Protein 2ZCA (pdb70)

Organism: Thermus thermophilus (strain ATCC 27634 / DSM 579 / HB8) (NCBI:txid300852)

Secondary structure (DSSP, 8-state):
-HHHHHHHHHHHHHTSTTHHHHHHHHHHGGGS-TT--TT---SHHHHTTS---HHHHHHHHHHHHHHHHTTT-B-TT--HHHHHHHHHTS-TTHHHHHHHHHT--TTTHHHHHHHHHHHS-S-B-HHHHHHHHHTTT-TT-HHHHHHHHHHHH-/-HHHHHHHHHHHHHTSTTHHHHHHHHHHHTTS-TT--TT---SHHHHTTS---HHHHHHHHHHHHHHHHTTT-B-TT--HHHHHHHHHTT-THHHHHHHHHHH--TTTHHHHHHHHHHH--S-B-HHHHHHHHHTTT-TT-HHHHHHHHHHHTTT--

Nearest PDB structures (foldseek):
  2zca-assembly1_A  TM=9.997E-01  e=2.675E-21  Thermus thermophilus
  4h7a-assembly1_B  TM=9.859E-01  e=9.144E-20  Thermus thermophilus HB8
  5h9e-assembly1_B  TM=6.791E-01  e=6.193E-03  Escherichia coli K-12
  2zca-assembly1_A  TM=1.007E+00  e=1.950E-22  Thermus thermophilus
  4h7a-assembly1_B  TM=9.893E-01  e=4.381E-20  Thermus thermophilus HB8

InterPro domains:
  IPR013382 CRISPR-associated protein Cse2 [PF09485] (23-154)
  IPR013382 CRISPR-associated protein Cse2 [TIGR02548] (8-156)
  IPR013382 CRISPR-associated protein Cse2 [cd09670] (6-156)
  IPR038287 Cse2 superfamily [G3DSA:1.10.520.40] (2-169)

Solvent-accessible surface area: 15603 Å² total

Sequence (311 aa):
SPGERFLDWLKRLQGQKAWTAARAAFRRSLAFPPGAYPRAPYVEPFLAKGDWRQEEREAHYLVAALYALKDGDHQVGRTLARALWEKAQGSASVEKRFLALLEADRDQIAFRLRQAVALVEGGIDFARLLDDLLRWFSPERHVQARWAREYYGASPGERFLDWLKRLQGQKAWTAARAAFRRSLAFPPGAYPRAPYVEPFLAKGDWRQEEREAHYLVAALYALKDGDHQVGRTLARALWEKAQGSASVEKRFLALLEADRDQIAFRLRQAVALVEGGIDFARLLDDLLRWFSPERHVQARWAREYYGAGAS

CATH classification: 1.10.520.40

Foldseek 3Di:
DVLVLLLVLLVVCCVDPCVVQLLVQLQVCLVDQQPPRVSNVSQVVVPVVDDDDVQLSSLSSLLSSLCSVLPNQADPPAALLNQLLVLCVVPVVSVVLLVVQLVDDPVCNSVSVSVSSVSGDGHYHSSVSSVLSNCCPPPVSVSSVVSVCSNVVD/DVLVVLLVLLVVCLVDPCLVQLLVQLQVCLVDQQPPRVSNVSQVVVPVVDDDDPQLSSLSSLLSSLCSVLPNQADPPAALLLQLLVLCVPPVVSVVLLVVCLVDDPVCNSVSVVVSSVRGDGHHHSSVSSVLSNCCPPPVNVSSVVSVCSRVVSPPD

B-factor: mean 17.08, std 7.72, range [5.41, 63.69]

Radius of gyration: 20.79 Å; Cα contacts (8 Å, |Δi|>4): 365; chains: 2; bounding box: 59×39×48 Å

Structure (mmCIF, N/CA/C/O backbone):
data_2ZCA
#
_entry.id   2ZCA
#
_cell.length_a   52.081
_cell.length_b   71.238
_cell.length_c   53.753
_cell.angle_alpha   90.00
_cell.angle_beta   115.78
_cell.angle_gamma   90.00
#
_symmetry.space_group_name_H-M   'P 1 21 1'
#
loop_
_entity.id
_entity.type
_entity.pdbx_description
1 polymer 'Putative uncharacterized protein TTHB189'
2 water water
#
loop_
_atom_site.group_PDB
_atom_site.id
_atom_site.type_symbol
_atom_site.label_atom_id
_atom_site.label_alt_id
_atom_site.label_comp_id
_atom_site.label_asym_id
_atom_site.label_entity_id
_atom_site.label_seq_id
_atom_site.pdbx_PDB_ins_code
_atom_site.Cartn_x
_atom_site.Cartn_y
_atom_site.Cartn_z
_atom_site.occupancy
_atom_site.B_iso_or_equiv
_atom_site.auth_seq_id
_atom_site.auth_comp_id
_atom_site.auth_asym_id
_atom_site.auth_atom_id
_atom_site.pdbx_PDB_model_num
ATOM 9 N N . SER A 1 2 ? 23.477 40.142 10.030 1.00 28.60 2 SER A N 1
ATOM 10 C CA . SER A 1 2 ? 22.459 39.173 10.403 1.00 23.13 2 SER A CA 1
ATOM 11 C C . SER A 1 2 ? 23.103 38.262 11.443 1.00 19.56 2 SER A C 1
ATOM 12 O O . SER A 1 2 ? 24.320 38.284 11.618 1.00 18.51 2 SER A O 1
ATOM 15 N N . PRO A 1 3 ? 22.298 37.459 12.154 1.00 18.60 3 PRO A N 1
ATOM 16 C CA . PRO A 1 3 ? 22.866 36.558 13.162 1.00 16.05 3 PRO A CA 1
ATOM 17 C C . PRO A 1 3 ? 23.915 35.636 12.530 1.00 15.72 3 PRO A C 1
ATOM 18 O O . PRO A 1 3 ? 24.952 35.348 13.130 1.00 13.21 3 PRO A O 1
ATOM 22 N N . GLY A 1 4 ? 23.628 35.186 11.310 1.00 15.29 4 GLY A N 1
ATOM 23 C CA . GLY A 1 4 ? 24.539 34.306 10.597 1.00 13.98 4 GLY A CA 1
ATOM 24 C C . GLY A 1 4 ? 25.856 34.975 10.259 1.00 13.56 4 GLY A C 1
ATOM 25 O O . GLY A 1 4 ? 26.919 34.388 10.422 1.00 14.65 4 GLY A O 1
ATOM 26 N N . GLU A 1 5 ? 25.794 36.214 9.789 1.00 14.44 5 GLU A N 1
ATOM 27 C CA . GLU A 1 5 ? 27.008 36.938 9.443 1.00 14.28 5 GLU A CA 1
ATOM 28 C C . GLU A 1 5 ? 27.844 37.221 10.693 1.00 14.06 5 GLU A C 1
ATOM 29 O O . GLU A 1 5 ? 29.070 37.142 10.657 1.00 15.19 5 GLU A O 1
ATOM 35 N N . ARG A 1 6 ? 27.177 37.533 11.799 1.00 14.22 6 ARG A N 1
ATOM 36 C CA . ARG A 1 6 ? 27.874 37.809 13.052 1.00 14.28 6 ARG A CA 1
ATOM 37 C C . ARG A 1 6 ? 28.616 36.578 13.556 1.00 12.76 6 ARG A C 1
ATOM 38 O O . ARG A 1 6 ? 29.760 36.665 14.001 1.00 12.64 6 ARG A O 1
ATOM 46 N N . PHE A 1 7 ? 27.960 35.427 13.487 1.00 11.77 7 PHE A N 1
ATOM 47 C CA . PHE A 1 7 ? 28.576 34.191 13.956 1.00 11.28 7 PHE A CA 1
ATOM 48 C C . PHE A 1 7 ? 29.715 33.768 13.032 1.00 11.94 7 PHE A C 1
ATOM 49 O O . PHE A 1 7 ? 30.734 33.239 13.483 1.00 10.37 7 PHE A O 1
ATOM 57 N N . LEU A 1 8 ? 29.549 34.007 11.736 1.00 12.34 8 LEU A N 1
ATOM 58 C CA . LEU A 1 8 ? 30.588 33.651 10.781 1.00 13.93 8 LEU A CA 1
ATOM 59 C C . LEU A 1 8 ? 31.852 34.450 11.095 1.00 14.07 8 LEU A C 1
ATOM 60 O O . LEU A 1 8 ? 32.964 33.928 11.018 1.00 13.11 8 LEU A O 1
ATOM 65 N N . ASP A 1 9 ? 31.674 35.722 11.441 1.00 14.46 9 ASP A N 1
ATOM 66 C CA . ASP A 1 9 ? 32.805 36.578 11.780 1.00 17.51 9 ASP A CA 1
ATOM 67 C C . ASP A 1 9 ? 33.519 35.982 12.993 1.00 16.11 9 ASP A C 1
ATOM 68 O O . ASP A 1 9 ? 34.749 35.917 13.041 1.00 16.25 9 ASP A O 1
ATOM 73 N N . TRP A 1 10 ? 32.732 35.548 13.972 1.00 16.28 10 TRP A N 1
ATOM 74 C CA . TRP A 1 10 ? 33.274 34.948 15.187 1.00 15.62 10 TRP A CA 1
ATOM 75 C C . TRP A 1 10 ? 34.082 33.696 14.859 1.00 15.29 10 TRP A C 1
ATOM 76 O O . TRP A 1 10 ? 35.206 33.528 15.339 1.00 16.14 10 TRP A O 1
ATOM 87 N N . LEU A 1 11 ? 33.514 32.814 14.041 1.00 12.56 11 LEU A N 1
ATOM 88 C CA . LEU A 1 11 ? 34.210 31.591 13.661 1.00 11.66 11 LEU A CA 1
ATOM 89 C C . LEU A 1 11 ? 35.488 31.903 12.887 1.00 12.77 11 LEU A C 1
ATOM 90 O O . LEU A 1 11 ? 36.521 31.280 13.120 1.00 12.97 11 LEU A O 1
ATOM 95 N N . LYS A 1 12 ? 35.422 32.872 11.975 1.00 14.10 12 LYS A N 1
ATOM 96 C CA . LYS A 1 12 ? 36.595 33.252 11.190 1.00 15.79 12 LYS A CA 1
ATOM 97 C C . LYS A 1 12 ? 37.693 33.819 12.084 1.00 17.02 12 LYS A C 1
ATOM 98 O O . LYS A 1 12 ? 38.882 33.590 11.848 1.00 15.83 12 LYS A O 1
ATOM 104 N N . ARG A 1 13 ? 37.293 34.560 13.111 1.00 17.65 13 ARG A N 1
ATOM 105 C CA . ARG A 1 13 ? 38.251 35.139 14.045 1.00 20.79 13 ARG A CA 1
ATOM 106 C C . ARG A 1 13 ? 38.931 34.008 14.819 1.00 19.82 13 ARG A C 1
ATOM 107 O O . ARG A 1 13 ? 40.145 34.033 15.036 1.00 19.63 13 ARG A O 1
ATOM 115 N N . LEU A 1 14 ? 38.137 33.018 15.225 1.00 18.24 14 LEU A N 1
ATOM 116 C CA . LEU A 1 14 ? 38.639 31.862 15.962 1.00 19.46 14 LEU A CA 1
ATOM 117 C C . LEU A 1 14 ? 39.633 31.081 15.114 1.00 19.76 14 LEU A C 1
ATOM 118 O O . LEU A 1 14 ? 40.693 30.676 15.590 1.00 19.53 14 LEU A O 1
ATOM 123 N N . GLN A 1 15 ? 39.276 30.858 13.853 1.00 19.56 15 GLN A N 1
ATOM 124 C CA . GLN A 1 15 ? 40.131 30.113 12.944 1.00 20.17 15 GLN A CA 1
ATOM 125 C C . GLN A 1 15 ? 41.458 30.830 12.711 1.00 21.90 15 GLN A C 1
ATOM 126 O O . GLN A 1 15 ? 42.451 30.209 12.331 1.00 22.26 15 GLN A O 1
ATOM 132 N N . GLY A 1 16 ? 41.473 32.138 12.953 1.00 23.23 16 GLY A N 1
ATOM 133 C CA . GLY A 1 16 ? 42.694 32.904 12.768 1.00 26.81 16 GLY A CA 1
ATOM 134 C C . GLY A 1 16 ? 43.561 32.935 14.015 1.00 29.17 16 GLY A C 1
ATOM 135 O O . GLY A 1 16 ? 44.679 33.452 13.990 1.00 30.47 16 GLY A O 1
ATOM 136 N N . GLN A 1 17 ? 43.044 32.379 15.108 1.00 30.67 17 GLN A N 1
ATOM 137 C CA . GLN A 1 17 ? 43.761 32.343 16.381 1.00 32.60 17 GLN A CA 1
ATOM 138 C C . GLN A 1 17 ? 44.486 31.018 16.588 1.00 32.97 17 GLN A C 1
ATOM 139 O O . GLN A 1 17 ? 44.172 30.018 15.943 1.00 31.40 17 GLN A O 1
ATOM 145 N N . LYS A 1 18 ? 45.448 31.016 17.505 1.00 34.10 18 LYS A N 1
ATOM 146 C CA . LYS A 1 18 ? 46.215 29.814 17.797 1.00 34.85 18 LYS A CA 1
ATOM 147 C C . LYS A 1 18 ? 45.318 28.752 18.425 1.00 33.12 18 LYS A C 1
ATOM 148 O O . LYS A 1 18 ? 45.620 27.561 18.379 1.00 33.09 18 LYS A O 1
ATOM 154 N N . ALA A 1 19 ? 44.208 29.189 19.009 1.00 30.51 19 ALA A N 1
ATOM 155 C CA . ALA A 1 19 ? 43.277 28.268 19.644 1.00 28.14 19 ALA A CA 1
ATOM 156 C C . ALA A 1 19 ? 42.423 27.514 18.625 1.00 25.52 19 ALA A C 1
ATOM 157 O O . ALA A 1 19 ? 41.620 26.660 18.999 1.00 24.38 19 ALA A O 1
ATOM 159 N N . TRP A 1 20 ? 42.600 27.817 17.342 1.00 23.70 20 TRP A N 1
ATOM 160 C CA . TRP A 1 20 ? 41.807 27.157 16.304 1.00 22.32 20 TRP A CA 1
ATOM 161 C C . TRP A 1 20 ? 41.926 25.638 16.324 1.00 21.18 20 TRP A C 1
ATOM 162 O O . TRP A 1 20 ? 40.916 24.938 16.303 1.00 21.46 20 TRP A O 1
ATOM 173 N N . THR A 1 21 ? 43.154 25.126 16.362 1.00 20.58 21 THR A N 1
ATOM 174 C CA . THR A 1 21 ? 43.360 23.679 16.367 1.00 20.21 21 THR A CA 1
ATOM 175 C C . THR A 1 21 ? 42.493 22.990 17.411 1.00 18.31 21 THR A C 1
ATOM 176 O O . THR A 1 21 ? 41.842 21.983 17.124 1.00 17.24 21 THR A O 1
ATOM 180 N N . ALA A 1 22 ? 42.482 23.538 18.620 1.00 16.96 22 ALA A N 1
ATOM 181 C CA . ALA A 1 22 ? 41.686 22.983 19.705 1.00 16.28 22 ALA A CA 1
ATOM 182 C C . ALA A 1 22 ? 40.192 23.205 19.455 1.00 15.16 22 ALA A C 1
ATOM 183 O O . ALA A 1 22 ? 39.371 22.341 19.759 1.00 14.26 22 ALA A O 1
ATOM 185 N N . ALA A 1 23 ? 39.847 24.368 18.909 1.00 15.02 23 ALA A N 1
ATOM 186 C CA . ALA A 1 23 ? 38.452 24.686 18.627 1.00 14.61 23 ALA A CA 1
ATOM 187 C C . ALA A 1 23 ? 37.901 23.741 17.562 1.00 15.06 23 ALA A C 1
ATOM 188 O O . ALA A 1 23 ? 36.826 23.163 17.732 1.00 13.16 23 ALA A O 1
ATOM 190 N N . ARG A 1 24 ? 38.639 23.588 16.465 1.00 13.77 24 ARG A N 1
ATOM 191 C CA . ARG A 1 24 ? 38.208 22.705 15.389 1.00 13.23 24 ARG A CA 1
ATOM 192 C C . ARG A 1 24 ? 38.055 21.286 15.917 1.00 13.75 24 ARG A C 1
ATOM 193 O O . ARG A 1 24 ? 37.111 20.587 15.564 1.00 14.06 24 ARG A O 1
ATOM 201 N N . ALA A 1 25 ? 38.991 20.861 16.762 1.00 12.69 25 ALA A N 1
ATOM 202 C CA . ALA A 1 25 ? 38.940 19.521 17.328 1.00 12.95 25 ALA A CA 1
ATOM 203 C C . ALA A 1 25 ? 37.649 19.326 18.115 1.00 12.93 25 ALA A C 1
ATOM 204 O O . ALA A 1 25 ? 37.003 18.280 18.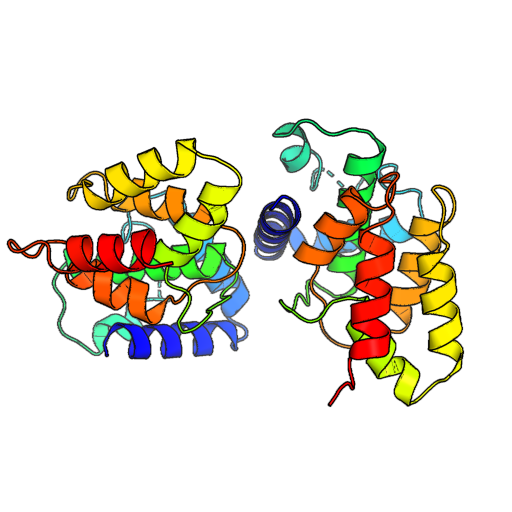013 1.00 12.83 25 ALA A O 1
ATOM 206 N N . ALA A 1 26 ? 37.268 20.336 18.895 1.00 12.25 26 ALA A N 1
ATOM 207 C CA . ALA A 1 26 ? 36.048 20.249 19.690 1.00 11.81 26 ALA A CA 1
ATOM 208 C C . ALA A 1 26 ? 34.811 20.300 18.798 1.00 12.19 26 ALA A C 1
ATOM 209 O O . ALA A 1 26 ? 33.879 19.516 18.979 1.00 11.48 26 ALA A O 1
ATOM 211 N N . PHE A 1 27 ? 34.802 21.226 17.843 1.00 11.84 27 PHE A N 1
ATOM 212 C CA . PHE A 1 27 ? 33.666 21.350 16.937 1.00 11.84 27 PHE A CA 1
ATOM 213 C C . PHE A 1 27 ? 33.500 20.088 16.095 1.00 11.46 27 PHE A C 1
ATOM 214 O O . PHE A 1 27 ? 32.387 19.583 15.926 1.00 10.31 27 PHE A O 1
ATOM 222 N N . ARG A 1 28 ? 34.607 19.578 15.564 1.00 11.41 28 ARG A N 1
ATOM 223 C CA . ARG A 1 28 ? 34.548 18.385 14.728 1.00 13.07 28 ARG A CA 1
ATOM 224 C C . ARG A 1 28 ? 34.040 17.185 15.517 1.00 13.51 28 ARG A C 1
ATOM 225 O O . ARG A 1 28 ? 33.175 16.447 15.050 1.00 13.67 28 ARG A O 1
ATOM 233 N N . ARG A 1 29 ? 34.569 16.996 16.719 1.00 14.46 29 ARG A N 1
ATOM 234 C CA . ARG A 1 29 ? 34.147 15.882 17.548 1.00 15.66 29 ARG A CA 1
ATOM 235 C C . ARG A 1 29 ? 32.685 16.017 17.985 1.00 15.36 29 ARG A C 1
ATOM 236 O O . ARG A 1 29 ? 32.002 15.012 18.181 1.00 13.81 29 ARG A O 1
ATOM 244 N N . SER A 1 30 ? 32.197 17.251 18.112 1.00 11.51 30 SER A N 1
ATOM 245 C CA . SER A 1 30 ? 30.813 17.473 18.533 1.00 11.20 30 SER A CA 1
ATOM 246 C C . SER A 1 30 ? 29.781 16.899 17.561 1.00 10.63 30 SER A C 1
ATOM 247 O O . SER A 1 30 ? 28.610 16.761 17.912 1.00 11.81 30 SER A O 1
ATOM 250 N N . LEU A 1 31 ? 30.202 16.575 16.343 1.00 12.52 31 LEU A N 1
ATOM 251 C CA . LEU A 1 31 ? 29.268 16.016 15.368 1.00 14.41 31 LEU A CA 1
ATOM 252 C C . LEU A 1 31 ? 28.764 14.641 15.785 1.00 16.79 31 LEU A C 1
ATOM 253 O O . LEU A 1 31 ? 27.745 14.166 15.282 1.00 16.84 31 LEU A O 1
ATOM 258 N N . ALA A 1 32 ? 29.470 14.007 16.716 1.00 17.91 32 ALA A N 1
ATOM 259 C CA . ALA A 1 32 ? 29.080 12.685 17.196 1.00 17.92 32 ALA A CA 1
ATOM 260 C C . ALA A 1 32 ? 27.974 12.775 18.245 1.00 18.58 32 ALA A C 1
ATOM 261 O O . ALA A 1 32 ? 27.392 11.759 18.633 1.00 19.67 32 ALA A O 1
ATOM 263 N N . PHE A 1 33 ? 27.686 13.991 18.701 1.00 16.53 33 PHE A N 1
ATOM 264 C CA . PHE A 1 33 ? 26.666 14.203 19.727 1.00 15.19 33 PHE A CA 1
ATOM 265 C C . PHE A 1 33 ? 25.623 15.233 19.308 1.00 13.39 33 PHE A C 1
ATOM 266 O O . PHE A 1 33 ? 25.826 15.994 18.361 1.00 12.63 33 PHE A O 1
ATOM 274 N N . PRO A 1 34 ? 24.488 15.276 20.021 1.00 13.11 34 PRO A N 1
ATOM 275 C CA . PRO A 1 34 ? 23.455 16.252 19.669 1.00 14.41 34 PRO A CA 1
ATOM 276 C C . PRO A 1 34 ? 24.048 17.650 19.833 1.00 12.88 34 PRO A C 1
ATOM 277 O O . PRO A 1 34 ? 24.871 17.883 20.723 1.00 13.97 34 PRO A O 1
ATOM 281 N N . PRO A 1 35 ? 23.649 18.595 18.970 1.00 12.47 35 PRO A N 1
ATOM 282 C CA . PRO A 1 35 ? 24.156 19.967 19.043 1.00 10.86 35 PRO A CA 1
ATOM 283 C C . PRO A 1 35 ? 23.946 20.556 20.433 1.00 9.93 35 PRO A C 1
ATOM 284 O O . PRO A 1 35 ? 22.864 20.438 21.005 1.00 10.89 35 PRO A O 1
ATOM 288 N N . GLY A 1 36 ? 24.985 21.188 20.966 1.00 9.02 36 GLY A N 1
ATOM 289 C CA . GLY A 1 36 ? 24.882 21.799 22.279 1.00 9.47 36 GLY A CA 1
ATOM 290 C C . GLY A 1 36 ? 25.009 20.820 23.426 1.00 10.83 36 GLY A C 1
ATOM 291 O O . GLY A 1 36 ? 24.817 21.195 24.583 1.00 10.08 36 GLY A O 1
ATOM 292 N N . ALA A 1 37 ? 25.340 19.571 23.117 1.00 10.78 37 ALA A N 1
ATOM 293 C CA . ALA A 1 37 ? 25.483 18.553 24.150 1.00 12.56 37 ALA A CA 1
ATOM 294 C C . ALA A 1 37 ? 26.903 18.002 24.248 1.00 12.51 37 ALA A C 1
ATOM 295 O O . ALA A 1 37 ? 27.103 16.894 24.736 1.00 14.70 37 ALA A O 1
ATOM 297 N N . TYR A 1 38 ? 27.885 18.767 23.773 1.00 11.83 38 TYR A N 1
ATOM 298 C CA . TYR A 1 38 ? 29.283 18.341 23.834 1.00 11.33 38 TYR A CA 1
ATOM 299 C C . TYR A 1 38 ? 30.031 19.413 24.636 1.00 11.33 38 TYR A C 1
ATOM 300 O O . TYR A 1 38 ? 30.313 20.500 24.133 1.00 10.33 38 TYR A O 1
ATOM 309 N N . PRO A 1 39 ? 30.353 19.116 25.905 1.00 12.01 39 PRO A N 1
ATOM 310 C CA . PRO A 1 39 ? 31.055 20.053 26.787 1.00 12.28 39 PRO A CA 1
ATOM 311 C C . PRO A 1 39 ? 32.260 20.805 26.237 1.00 11.47 39 PRO A C 1
ATOM 312 O O . PRO A 1 39 ? 32.342 22.022 26.387 1.00 13.52 39 PRO A O 1
ATOM 316 N N . ARG A 1 40 ? 33.191 20.105 25.597 1.00 10.19 40 ARG A N 1
ATOM 317 C CA . ARG A 1 40 ? 34.392 20.777 25.101 1.00 11.76 40 ARG A CA 1
ATOM 318 C C . ARG A 1 40 ? 34.182 21.860 24.039 1.00 10.36 40 ARG A C 1
ATOM 319 O O . ARG A 1 40 ? 35.055 22.702 23.827 1.00 11.43 40 ARG A O 1
ATOM 327 N N . ALA A 1 41 ? 33.032 21.855 23.377 1.00 10.44 41 ALA A N 1
ATOM 328 C CA . ALA A 1 41 ? 32.767 22.874 22.367 1.00 10.98 41 ALA A CA 1
ATOM 329 C C . ALA A 1 41 ? 32.217 24.150 23.000 1.00 10.54 41 ALA A C 1
ATOM 330 O O . ALA A 1 41 ? 32.326 25.231 22.428 1.00 10.80 41 ALA A O 1
ATOM 340 N N . PRO A 1 43 ? 33.156 26.213 25.513 1.00 11.62 43 PRO A N 1
ATOM 341 C CA . PRO A 1 43 ? 34.002 27.394 25.734 1.00 11.34 43 PRO A CA 1
ATOM 342 C C . PRO A 1 43 ? 34.224 28.226 24.467 1.00 12.47 43 PRO A C 1
ATOM 343 O O . PRO A 1 43 ? 34.593 29.401 24.541 1.00 12.63 43 PRO A O 1
ATOM 347 N N . TYR A 1 44 ? 33.996 27.615 23.309 1.00 11.37 44 TYR A N 1
ATOM 348 C CA . TYR A 1 44 ? 34.205 28.290 22.027 1.00 11.86 44 TYR A CA 1
ATOM 349 C C . TYR A 1 44 ? 32.950 28.924 21.442 1.00 12.92 44 TYR A C 1
ATOM 350 O O . TYR A 1 44 ? 33.024 29.668 20.460 1.00 13.70 44 TYR A O 1
ATOM 359 N N . VAL A 1 45 ? 31.802 28.634 22.040 1.00 11.57 45 VAL A N 1
ATOM 360 C CA . VAL A 1 45 ? 30.540 29.168 21.547 1.00 11.86 45 VAL A CA 1
ATOM 361 C C . VAL A 1 45 ? 29.806 30.055 22.556 1.00 12.17 45 VAL A C 1
ATOM 362 O O . VAL A 1 45 ? 29.227 31.076 22.182 1.00 12.65 45 VAL A O 1
ATOM 366 N N . GLU A 1 46 ? 29.837 29.677 23.831 1.00 12.62 46 GLU A N 1
ATOM 367 C CA . GLU A 1 46 ? 29.133 30.444 24.854 1.00 13.13 46 GLU A CA 1
ATOM 368 C C . GLU A 1 46 ? 29.534 31.919 24.950 1.00 14.25 46 GLU A C 1
ATOM 369 O O . GLU A 1 46 ? 28.679 32.780 25.157 1.00 14.73 46 GLU A O 1
ATOM 375 N N . PRO A 1 47 ? 30.833 32.232 24.809 1.00 15.31 47 PRO A N 1
ATOM 376 C CA . PRO A 1 47 ? 31.229 33.643 24.890 1.00 16.16 47 PRO A CA 1
ATOM 377 C C . PRO A 1 47 ? 30.502 34.472 23.826 1.00 16.18 47 PRO A C 1
ATOM 378 O O . PRO A 1 47 ? 30.246 35.662 24.014 1.00 16.90 47 PRO A O 1
ATOM 382 N N . PHE A 1 48 ? 30.171 33.835 22.707 1.00 14.32 48 PHE A N 1
ATOM 383 C CA . PHE A 1 48 ? 29.454 34.519 21.637 1.00 13.51 48 PHE A CA 1
ATOM 384 C C . PHE A 1 48 ? 27.969 34.623 21.979 1.00 13.60 48 PHE A C 1
ATOM 385 O O . PHE A 1 48 ? 27.372 35.698 21.894 1.00 13.98 48 PHE A O 1
ATOM 393 N N . LEU A 1 49 ? 27.374 33.499 22.367 1.00 13.56 49 LEU A N 1
ATOM 394 C CA . LEU A 1 49 ? 25.955 33.466 22.701 1.00 15.43 49 LEU A CA 1
ATOM 395 C C . LEU A 1 49 ? 25.620 34.402 23.853 1.00 16.24 49 LEU A C 1
ATOM 396 O O . LEU A 1 49 ? 24.498 34.897 23.952 1.00 17.19 49 LEU A O 1
ATOM 401 N N . ALA A 1 50 ? 26.603 34.651 24.712 1.00 18.10 50 ALA A N 1
ATOM 402 C CA . ALA A 1 50 ? 26.415 35.526 25.865 1.00 21.42 50 ALA A CA 1
ATOM 403 C C . ALA A 1 50 ? 26.110 36.962 25.456 1.00 23.00 50 ALA A C 1
ATOM 404 O O . ALA A 1 50 ? 25.524 37.719 26.231 1.00 23.68 50 ALA A O 1
ATOM 406 N N . LYS A 1 51 ? 26.508 37.333 24.242 1.00 23.15 51 LYS A N 1
ATOM 407 C CA . LYS A 1 51 ? 26.286 38.687 23.733 1.00 24.96 51 LYS A CA 1
ATOM 408 C C . LYS A 1 51 ? 24.846 38.934 23.299 1.00 25.78 51 LYS A C 1
ATOM 409 O O . LYS A 1 51 ? 24.491 40.051 22.923 1.00 26.18 51 LYS A O 1
ATOM 415 N N . GLY A 1 52 ? 24.019 37.895 23.341 1.00 25.55 52 GLY A N 1
ATOM 416 C CA . GLY A 1 52 ? 22.634 38.052 22.937 1.00 25.83 52 GLY A CA 1
ATOM 417 C C . GLY A 1 52 ? 21.676 37.248 23.790 1.00 26.03 52 GLY A C 1
ATOM 418 O O . GLY A 1 52 ? 22.086 36.607 24.759 1.00 26.20 52 GLY A O 1
ATOM 419 N N . ASP A 1 53 ? 20.396 37.289 23.434 1.00 23.96 53 ASP A N 1
ATOM 420 C CA . ASP A 1 53 ? 19.373 36.552 24.165 1.00 23.86 53 ASP A CA 1
ATOM 421 C C . ASP A 1 53 ? 18.821 35.471 23.244 1.00 23.36 53 ASP A C 1
ATOM 422 O O . ASP A 1 53 ? 18.167 35.772 22.244 1.00 24.17 53 ASP A O 1
ATOM 427 N N . TRP A 1 54 ? 19.084 34.213 23.587 1.00 19.83 54 TRP A N 1
ATOM 428 C CA . TRP A 1 54 ? 18.646 33.094 22.758 1.00 19.19 54 TRP A CA 1
ATOM 429 C C . TRP A 1 54 ? 17.821 32.033 23.466 1.00 17.50 54 TRP A C 1
ATOM 430 O O . TRP A 1 54 ? 17.889 31.878 24.684 1.00 18.95 54 TRP A O 1
ATOM 441 N N . ARG A 1 55 ? 17.043 31.301 22.676 1.00 17.09 55 ARG A N 1
ATOM 442 C CA . ARG A 1 55 ? 16.248 30.195 23.187 1.00 18.08 55 ARG A CA 1
ATOM 443 C C . ARG A 1 55 ? 17.155 28.985 22.974 1.00 15.51 55 ARG A C 1
ATOM 444 O O . ARG A 1 55 ? 18.074 29.038 22.154 1.00 13.47 55 ARG A O 1
ATOM 452 N N . GLN A 1 56 ? 16.910 27.902 23.701 1.00 14.07 56 GLN A N 1
ATOM 453 C CA . GLN A 1 56 ? 17.744 26.710 23.572 1.00 12.62 56 GLN A CA 1
ATOM 454 C C . GLN A 1 56 ? 17.896 26.228 22.126 1.00 13.09 56 GLN A C 1
ATOM 455 O O . GLN A 1 56 ? 19.006 25.929 21.688 1.00 10.23 56 GLN A O 1
ATOM 461 N N . GLU A 1 57 ? 16.790 26.154 21.385 1.00 13.69 57 GLU A N 1
ATOM 462 C CA . GLU A 1 57 ? 16.847 25.696 19.994 1.00 15.64 57 GLU A CA 1
ATOM 463 C C . GLU A 1 57 ? 17.780 26.571 19.160 1.00 14.20 57 GLU A C 1
ATOM 464 O O . GLU A 1 57 ? 18.436 26.090 18.234 1.00 12.41 57 GLU A O 1
ATOM 470 N N . GLU A 1 58 ? 17.828 27.860 19.482 1.00 13.65 58 GLU A N 1
ATOM 471 C CA . GLU A 1 58 ? 18.687 28.783 18.751 1.00 13.09 58 GLU A CA 1
ATOM 472 C C . GLU A 1 58 ? 20.153 28.576 19.128 1.00 12.36 58 GLU A C 1
ATOM 473 O O . GLU A 1 58 ? 21.038 28.710 18.285 1.00 10.06 58 GLU A O 1
ATOM 479 N N . ARG A 1 59 ? 20.417 28.265 20.395 1.00 11.42 59 ARG A N 1
ATOM 480 C CA . ARG A 1 59 ? 21.794 28.011 20.807 1.00 10.26 59 ARG A CA 1
ATOM 481 C C . ARG A 1 59 ? 22.274 26.766 20.059 1.00 9.45 59 ARG A C 1
ATOM 482 O O . ARG A 1 59 ? 23.381 26.733 19.522 1.00 9.00 59 ARG A O 1
ATOM 490 N N . GLU A 1 60 ? 21.422 25.747 20.020 1.00 9.22 60 GLU A N 1
ATOM 491 C CA . GLU A 1 60 ? 21.765 24.500 19.343 1.00 10.77 60 GLU A CA 1
ATOM 492 C C . GLU A 1 60 ? 22.070 24.743 17.864 1.00 10.68 60 GLU A C 1
ATOM 493 O O . GLU A 1 60 ? 22.948 24.096 17.291 1.00 11.01 60 GLU A O 1
ATOM 499 N N . ALA A 1 61 ? 21.364 25.689 17.252 1.00 9.38 61 ALA A N 1
ATOM 500 C CA . ALA A 1 61 ? 21.605 26.002 15.843 1.00 9.92 61 ALA A CA 1
ATOM 501 C C . ALA A 1 61 ? 23.040 26.494 15.679 1.00 8.57 61 ALA A C 1
ATOM 502 O O . ALA A 1 61 ? 23.733 26.108 14.738 1.00 9.93 61 ALA A O 1
ATOM 504 N N . HIS A 1 62 ? 23.487 27.350 16.597 1.00 8.13 62 HIS A N 1
ATOM 505 C CA . HIS A 1 62 ? 24.851 27.867 16.534 1.00 7.62 62 HIS A CA 1
ATOM 506 C C . HIS A 1 62 ? 25.874 26.742 16.687 1.00 8.23 62 HIS A C 1
ATOM 507 O O . HIS A 1 62 ? 26.871 26.694 15.962 1.00 7.08 62 HIS A O 1
ATOM 514 N N . TYR A 1 63 ? 25.637 25.843 17.638 1.00 8.66 63 TYR A N 1
ATOM 515 C CA . TYR A 1 63 ? 26.562 24.732 17.850 1.00 7.87 63 TYR A CA 1
ATOM 516 C C . TYR A 1 63 ? 26.653 23.835 16.625 1.00 8.08 63 TYR A C 1
ATOM 517 O O . TYR A 1 63 ? 27.737 23.374 16.267 1.00 7.24 63 TYR A O 1
ATOM 526 N N . LEU A 1 64 ? 25.519 23.581 15.980 1.00 7.95 64 LEU A N 1
ATOM 527 C CA . LEU A 1 64 ? 25.535 22.719 14.805 1.00 9.13 64 LEU A CA 1
ATOM 528 C C . LEU A 1 64 ? 26.288 23.376 13.651 1.00 8.60 64 LEU A C 1
ATOM 529 O O . LEU A 1 64 ? 27.063 22.717 12.957 1.00 8.12 64 LEU A O 1
ATOM 534 N N . VAL A 1 65 ? 26.069 24.673 13.445 1.00 9.87 65 VAL A N 1
ATOM 535 C CA . VAL A 1 65 ? 26.757 25.380 12.369 1.00 8.78 65 VAL A CA 1
ATOM 536 C C . VAL A 1 65 ? 28.265 25.428 12.617 1.00 9.38 65 VAL A C 1
ATOM 537 O O . VAL A 1 65 ? 29.051 25.302 11.684 1.00 8.89 65 VAL A O 1
ATOM 541 N N . ALA A 1 66 ? 28.675 25.607 13.870 1.00 9.82 66 ALA A N 1
ATOM 542 C CA . ALA A 1 66 ? 30.099 25.626 14.183 1.00 9.19 66 ALA A CA 1
ATOM 543 C C . ALA A 1 66 ? 30.693 24.258 13.836 1.00 8.85 66 ALA A C 1
ATOM 544 O O . ALA A 1 66 ? 31.802 24.169 13.309 1.00 9.83 66 ALA A O 1
ATOM 546 N N . ALA A 1 67 ? 29.951 23.196 14.141 1.00 8.16 67 ALA A N 1
ATOM 547 C CA . ALA A 1 67 ? 30.415 21.840 13.862 1.00 9.37 67 ALA A CA 1
ATOM 548 C C . ALA A 1 67 ? 30.543 21.598 12.360 1.00 10.89 67 ALA A C 1
ATOM 549 O O . ALA A 1 67 ? 31.523 21.010 11.897 1.00 10.52 67 ALA A O 1
ATOM 551 N N . LEU A 1 68 ? 29.554 22.053 11.598 1.00 9.63 68 LEU A N 1
ATOM 552 C CA . LEU A 1 68 ? 29.583 21.866 10.150 1.00 10.78 68 LEU A CA 1
ATOM 553 C C . LEU A 1 68 ? 30.660 22.735 9.509 1.00 11.45 68 LEU A C 1
ATOM 554 O O . LEU A 1 68 ? 31.261 22.360 8.497 1.00 13.43 68 LEU A O 1
ATOM 559 N N . TYR A 1 69 ? 30.904 23.895 10.106 1.00 10.22 69 TYR A N 1
ATOM 560 C CA . TYR A 1 69 ? 31.930 24.813 9.621 1.00 11.17 69 TYR A CA 1
ATOM 561 C C . TYR A 1 69 ? 33.287 24.126 9.775 1.00 11.60 69 TYR A C 1
ATOM 562 O O . TYR A 1 69 ? 34.124 24.170 8.877 1.00 11.79 69 TYR A O 1
ATOM 571 N N . ALA A 1 70 ? 33.493 23.478 10.918 1.00 11.28 70 ALA A N 1
ATOM 572 C CA . ALA A 1 70 ? 34.741 22.771 11.173 1.00 10.68 70 ALA A CA 1
ATOM 573 C C . ALA A 1 70 ? 34.905 21.587 10.217 1.00 11.70 70 ALA A C 1
ATOM 574 O O . ALA A 1 70 ? 36.005 21.334 9.716 1.00 13.49 70 ALA A O 1
ATOM 576 N N . LEU A 1 71 ? 33.815 20.865 9.967 1.00 10.68 71 LEU A N 1
ATOM 577 C CA . LEU A 1 71 ? 33.843 19.716 9.066 1.00 11.28 71 LEU A CA 1
ATOM 578 C C . LEU A 1 71 ? 34.374 20.132 7.696 1.00 12.95 71 LEU A C 1
ATOM 579 O O . LEU A 1 71 ? 35.116 19.383 7.047 1.00 11.25 71 LEU A O 1
ATOM 584 N N . LYS A 1 72 ? 33.993 21.334 7.267 1.00 11.62 72 LYS A N 1
ATOM 585 C CA . LYS A 1 72 ? 34.417 21.871 5.979 1.00 12.48 72 LYS A CA 1
ATOM 586 C C . LYS A 1 72 ? 35.676 22.724 6.122 1.00 13.33 72 LYS A C 1
ATOM 587 O O . LYS A 1 72 ? 36.052 23.466 5.211 1.00 13.33 72 LYS A O 1
ATOM 593 N N . ASP A 1 73 ? 36.323 22.607 7.276 1.00 14.20 73 ASP A N 1
ATOM 594 C CA . ASP A 1 73 ? 37.550 23.346 7.560 1.00 14.59 73 ASP A CA 1
ATOM 595 C C . ASP A 1 73 ? 37.397 24.851 7.333 1.00 14.31 73 ASP A C 1
ATOM 596 O O . ASP A 1 73 ? 38.313 25.517 6.845 1.00 14.61 73 ASP A O 1
ATOM 601 N N . GLY A 1 74 ? 36.226 25.377 7.685 1.00 14.71 74 GLY A N 1
ATOM 602 C CA . GLY A 1 74 ? 35.961 26.798 7.539 1.00 13.07 74 GLY A CA 1
ATOM 603 C C . GLY A 1 74 ? 35.860 27.339 6.124 1.00 14.25 74 GLY A C 1
ATOM 604 O O . GLY A 1 74 ? 35.985 28.544 5.910 1.00 14.80 74 GLY A O 1
ATOM 605 N N . ASP A 1 75 ? 35.628 26.467 5.150 1.00 15.16 75 ASP A N 1
ATOM 606 C CA . ASP A 1 75 ? 35.523 26.923 3.767 1.00 14.79 75 ASP A CA 1
ATOM 607 C C . ASP A 1 75 ? 34.168 27.567 3.489 1.00 15.26 75 ASP A C 1
ATOM 608 O O . ASP A 1 75 ? 33.264 26.948 2.924 1.00 12.94 75 ASP A O 1
ATOM 613 N N . HIS A 1 76 ? 34.037 28.822 3.898 1.00 15.12 76 HIS A N 1
ATOM 614 C CA . HIS A 1 76 ? 32.803 29.568 3.689 1.00 16.26 76 HIS A CA 1
ATOM 615 C C . HIS A 1 76 ? 32.796 30.191 2.296 1.00 17.40 76 HIS A C 1
ATOM 616 O O . HIS A 1 76 ? 33.701 30.943 1.937 1.00 18.91 76 HIS A O 1
ATOM 623 N N . GLN A 1 77 ? 31.776 29.857 1.512 1.00 16.46 77 GLN A N 1
ATOM 624 C CA . GLN A 1 77 ? 31.631 30.380 0.159 1.00 17.02 77 GLN A CA 1
ATOM 625 C C . GLN A 1 77 ? 30.334 31.176 0.092 1.00 17.29 77 GLN A C 1
ATOM 626 O O . GLN A 1 77 ? 29.255 30.606 -0.080 1.00 15.88 77 GLN A O 1
ATOM 632 N N . VAL A 1 78 ? 30.438 32.491 0.240 1.00 17.78 78 VAL A N 1
ATOM 633 C CA . VAL A 1 78 ? 29.261 33.347 0.202 1.00 19.75 78 VAL A CA 1
ATOM 634 C C . VAL A 1 78 ? 28.485 33.145 -1.095 1.00 17.70 78 VAL A C 1
ATOM 635 O O . VAL A 1 78 ? 29.065 33.119 -2.181 1.00 18.35 78 VAL A O 1
ATOM 639 N N . GLY A 1 79 ? 27.173 32.981 -0.977 1.00 16.82 79 GLY A N 1
ATOM 640 C CA . GLY A 1 79 ? 26.353 32.792 -2.160 1.00 17.47 79 GLY A CA 1
ATOM 641 C C . GLY A 1 79 ? 26.095 31.345 -2.542 1.00 17.76 79 GLY A C 1
ATOM 642 O O . GLY A 1 79 ? 25.074 31.038 -3.164 1.00 19.22 79 GLY A O 1
ATOM 643 N N . ARG A 1 80 ? 27.014 30.451 -2.188 1.00 14.88 80 ARG A N 1
ATOM 644 C CA . ARG A 1 80 ? 26.837 29.041 -2.505 1.00 12.20 80 ARG A CA 1
ATOM 645 C C . ARG A 1 80 ? 26.106 28.374 -1.350 1.00 13.07 80 ARG A C 1
ATOM 646 O O . ARG A 1 80 ? 26.728 27.807 -0.452 1.00 12.35 80 ARG A O 1
ATOM 654 N N . THR A 1 81 ? 24.779 28.450 -1.376 1.00 12.26 81 THR A N 1
ATOM 655 C CA . THR A 1 81 ? 23.966 27.868 -0.310 1.00 11.84 81 THR A CA 1
ATOM 656 C C . THR A 1 81 ? 23.988 26.354 -0.364 1.00 11.22 81 THR A C 1
ATOM 657 O O . THR A 1 81 ? 24.309 25.764 -1.399 1.00 10.94 81 THR A O 1
ATOM 661 N N . LEU A 1 82 ? 23.643 25.722 0.754 1.00 10.23 82 LEU A N 1
ATOM 662 C CA . LEU A 1 82 ? 23.619 24.272 0.811 1.00 10.22 82 LEU A CA 1
ATOM 663 C C . LEU A 1 82 ? 22.689 23.723 -0.267 1.00 10.69 82 LEU A C 1
ATOM 664 O O . LEU A 1 82 ? 22.999 22.719 -0.903 1.00 9.16 82 LEU A O 1
ATOM 669 N N . ALA A 1 83 ? 21.554 24.389 -0.483 1.00 10.38 83 ALA A N 1
ATOM 670 C CA . ALA A 1 83 ? 20.603 23.932 -1.495 1.00 8.91 83 ALA A CA 1
ATOM 671 C C . ALA A 1 83 ? 21.236 23.933 -2.881 1.00 10.66 83 ALA A C 1
ATOM 672 O O . ALA A 1 83 ? 21.041 22.997 -3.655 1.00 9.07 83 ALA A O 1
ATOM 674 N N . ARG A 1 84 ? 21.982 24.988 -3.198 1.00 10.24 84 ARG A N 1
ATOM 675 C CA . ARG A 1 84 ? 22.643 25.071 -4.494 1.00 12.79 84 ARG A CA 1
ATOM 676 C C . ARG A 1 84 ? 23.740 24.011 -4.588 1.00 11.87 84 ARG A C 1
ATOM 677 O O . ARG A 1 84 ? 23.909 23.369 -5.624 1.00 11.72 84 ARG A O 1
ATOM 685 N N . ALA A 1 85 ? 24.474 23.815 -3.497 1.00 10.47 85 ALA A N 1
ATOM 686 C CA . ALA A 1 85 ? 25.538 22.818 -3.474 1.00 11.23 85 ALA A CA 1
ATOM 687 C C . ALA A 1 85 ? 24.965 21.416 -3.660 1.00 11.74 85 ALA A C 1
ATOM 688 O O . ALA A 1 85 ? 25.604 20.554 -4.271 1.00 10.62 85 ALA A O 1
ATOM 690 N N . LEU A 1 86 ? 23.769 21.181 -3.124 1.00 9.91 86 LEU A N 1
ATOM 691 C CA . LEU A 1 86 ? 23.129 19.879 -3.261 1.00 9.88 86 LEU A CA 1
ATOM 692 C C . LEU A 1 86 ? 22.690 19.655 -4.703 1.00 10.69 86 LEU A C 1
ATOM 693 O O . LEU A 1 86 ? 22.797 18.544 -5.223 1.00 10.55 86 LEU A O 1
ATOM 698 N N . TRP A 1 87 ? 22.195 20.704 -5.352 1.00 10.23 87 TRP A N 1
ATOM 699 C CA . TRP A 1 87 ? 21.777 20.570 -6.744 1.00 11.17 87 TRP A CA 1
ATOM 700 C C . TRP A 1 87 ? 22.978 20.158 -7.594 1.00 11.84 87 TRP A C 1
ATOM 701 O O . TRP A 1 87 ? 22.876 19.279 -8.450 1.00 12.38 87 TRP A O 1
ATOM 712 N N . GLU A 1 88 ? 24.119 20.794 -7.353 1.00 13.68 88 GLU A N 1
ATOM 713 C CA . GLU A 1 88 ? 25.325 20.491 -8.109 1.00 14.65 88 GLU A CA 1
ATOM 714 C C . GLU A 1 88 ? 25.738 19.045 -7.893 1.00 16.56 88 GLU A C 1
ATOM 715 O O . GLU A 1 88 ? 26.153 18.362 -8.828 1.00 15.47 88 GLU A O 1
ATOM 721 N N . LYS A 1 89 ? 25.600 18.577 -6.658 1.00 16.55 89 LYS A N 1
ATOM 722 C CA . LYS A 1 89 ? 25.947 17.205 -6.315 1.00 17.38 89 LYS A CA 1
ATOM 723 C C . LYS A 1 89 ? 24.971 16.227 -6.972 1.00 18.15 89 LYS A C 1
ATOM 724 O O . LYS A 1 89 ? 25.355 15.132 -7.374 1.00 18.94 89 LYS A O 1
ATOM 730 N N . ALA A 1 90 ? 23.712 16.636 -7.092 1.00 17.31 90 ALA A N 1
ATOM 731 C CA . ALA A 1 90 ? 22.677 15.783 -7.679 1.00 20.19 90 ALA A CA 1
ATOM 732 C C . ALA A 1 90 ? 22.830 15.528 -9.178 1.00 22.47 90 ALA A C 1
ATOM 733 O O . ALA A 1 90 ? 22.273 14.559 -9.706 1.00 22.07 90 ALA A O 1
ATOM 735 N N . GLN A 1 91 ? 23.563 16.394 -9.868 1.00 23.14 91 GLN A N 1
ATOM 736 C CA . GLN A 1 91 ? 23.756 16.223 -11.302 1.00 27.46 91 GLN A CA 1
ATOM 737 C C . GLN A 1 91 ? 24.508 14.928 -11.576 1.00 29.97 91 GLN A C 1
ATOM 738 O O . GLN A 1 91 ? 24.323 14.300 -12.618 1.00 31.73 91 GLN A O 1
ATOM 744 N N . GLY A 1 92 ? 25.346 14.528 -10.625 1.00 32.04 92 GLY A N 1
ATOM 745 C CA . GLY A 1 92 ? 26.106 13.302 -10.772 1.00 35.09 92 GLY A CA 1
ATOM 746 C C . GLY A 1 92 ? 25.455 12.139 -10.046 1.00 37.03 92 GLY A C 1
ATOM 747 O O . GLY A 1 92 ? 25.893 10.995 -10.174 1.00 37.64 92 GLY A O 1
ATOM 748 N N . SER A 1 93 ? 24.403 12.429 -9.284 1.00 38.22 93 SER A N 1
ATOM 749 C CA . SER A 1 93 ? 23.690 11.401 -8.528 1.00 38.95 93 SER A CA 1
ATOM 750 C C . SER A 1 93 ? 22.232 11.798 -8.311 1.00 38.37 93 SER A C 1
ATOM 751 O O . SER A 1 93 ? 21.927 12.630 -7.456 1.00 38.45 93 SER A O 1
ATOM 754 N N . ALA A 1 94 ? 21.337 11.192 -9.083 1.00 37.23 94 ALA A N 1
ATOM 755 C CA . ALA A 1 94 ? 19.911 11.483 -8.991 1.00 36.65 94 ALA A CA 1
ATOM 756 C C . ALA A 1 94 ? 19.336 11.271 -7.591 1.00 35.30 94 ALA A C 1
ATOM 757 O O . ALA A 1 94 ? 18.429 11.991 -7.174 1.00 36.24 94 ALA A O 1
ATOM 759 N N . SER A 1 95 ? 19.865 10.282 -6.873 1.00 32.22 95 SER A N 1
ATOM 760 C CA . SER A 1 95 ? 19.399 9.964 -5.525 1.00 28.30 95 SER A CA 1
ATOM 761 C C . SER A 1 95 ? 19.597 11.110 -4.536 1.00 25.42 95 SER A C 1
ATOM 762 O O . SER A 1 95 ? 18.936 11.165 -3.499 1.00 26.08 95 SER A O 1
ATOM 765 N N . VAL A 1 96 ? 20.512 12.017 -4.854 1.00 21.31 96 VAL A N 1
ATOM 766 C CA . VAL A 1 96 ? 20.781 13.158 -3.987 1.00 19.37 96 VAL A CA 1
ATOM 767 C C . VAL A 1 96 ? 19.528 14.019 -3.828 1.00 18.11 96 VAL A C 1
ATOM 768 O O . VAL A 1 96 ? 19.320 14.642 -2.785 1.00 16.07 96 VAL A O 1
ATOM 772 N N . GLU A 1 97 ? 18.685 14.047 -4.856 1.00 16.57 97 GLU A N 1
ATOM 773 C CA . GLU A 1 97 ? 17.475 14.854 -4.781 1.00 16.11 97 GLU A CA 1
ATOM 774 C C . GLU A 1 97 ? 16.526 14.360 -3.694 1.00 15.48 97 GLU A C 1
ATOM 775 O O . GLU A 1 97 ? 15.867 15.163 -3.031 1.00 14.29 97 GLU A O 1
ATOM 781 N N . LYS A 1 98 ? 16.446 13.044 -3.518 1.00 15.10 98 LYS A N 1
ATOM 782 C CA . LYS A 1 98 ? 15.579 12.483 -2.489 1.00 16.65 98 LYS A CA 1
ATOM 783 C C . LYS A 1 98 ? 16.097 12.869 -1.105 1.00 16.21 98 LYS A C 1
ATOM 784 O O . LYS A 1 98 ? 15.316 13.052 -0.169 1.00 15.26 98 LYS A O 1
ATOM 790 N N . ARG A 1 99 ? 17.415 12.982 -0.970 1.00 15.30 99 ARG A N 1
ATOM 791 C CA . ARG A 1 99 ? 17.988 13.378 0.311 1.00 14.98 99 ARG A CA 1
ATOM 792 C C . ARG A 1 99 ? 17.649 14.842 0.554 1.00 13.92 99 ARG A C 1
ATOM 793 O O . ARG A 1 99 ? 17.350 15.245 1.676 1.00 13.19 99 ARG A O 1
ATOM 801 N N . PHE A 1 100 ? 17.702 15.636 -0.511 1.00 11.89 100 PHE A N 1
ATOM 802 C CA . PHE A 1 100 ? 17.385 17.053 -0.410 1.00 12.16 100 PHE A CA 1
ATOM 803 C C . PHE A 1 100 ? 15.935 17.228 0.041 1.00 10.58 100 PHE A C 1
ATOM 804 O O . PHE A 1 100 ? 15.651 17.996 0.956 1.00 11.51 100 PHE A O 1
ATOM 812 N N . LEU A 1 101 ? 15.011 16.517 -0.593 1.00 12.30 101 LEU A N 1
ATOM 813 C CA . LEU A 1 101 ? 13.608 16.643 -0.200 1.00 11.59 101 LEU A CA 1
ATOM 814 C C . LEU A 1 101 ? 13.371 16.205 1.243 1.00 11.79 101 LEU A C 1
ATOM 815 O O . LEU A 1 101 ? 12.582 16.821 1.960 1.00 11.09 101 LEU A O 1
ATOM 820 N N . ALA A 1 102 ? 14.058 15.149 1.672 1.00 10.99 102 ALA A N 1
ATOM 821 C CA . ALA A 1 102 ? 13.914 14.658 3.041 1.00 12.33 102 ALA A CA 1
ATOM 822 C C . ALA A 1 102 ? 14.458 15.691 4.021 1.00 12.70 102 ALA A C 1
ATOM 823 O O . ALA A 1 102 ? 13.996 15.795 5.160 1.00 11.94 102 ALA A O 1
ATOM 825 N N . LEU A 1 103 ? 15.454 16.448 3.575 1.00 11.71 103 LEU A N 1
ATOM 826 C CA . LEU A 1 103 ? 16.042 17.490 4.404 1.00 10.33 103 LEU A CA 1
ATOM 827 C C . LEU A 1 103 ? 14.995 18.585 4.610 1.00 10.64 103 LEU A C 1
ATOM 828 O O . LEU A 1 103 ? 14.760 19.038 5.732 1.00 8.92 103 LEU A O 1
ATOM 833 N N . LEU A 1 104 ? 14.350 18.999 3.525 1.00 10.40 104 LEU A N 1
ATOM 834 C CA . LEU A 1 104 ? 13.321 20.027 3.627 1.00 11.54 104 LEU A CA 1
ATOM 835 C C . LEU A 1 104 ? 12.165 19.560 4.516 1.00 13.11 104 LEU A C 1
ATOM 836 O O . LEU A 1 104 ? 11.500 20.369 5.159 1.00 14.58 104 LEU A O 1
ATOM 841 N N . GLU A 1 105 ? 11.936 18.251 4.555 1.00 12.34 105 GLU A N 1
ATOM 842 C CA . GLU A 1 105 ? 10.840 17.680 5.342 1.00 13.57 105 GLU A CA 1
ATOM 843 C C . GLU A 1 105 ? 11.209 17.320 6.780 1.00 14.62 105 GLU A C 1
ATOM 844 O O . GLU A 1 105 ? 10.350 16.907 7.553 1.00 15.94 105 GLU A O 1
ATOM 850 N N . ALA A 1 106 ? 12.475 17.489 7.143 1.00 15.91 106 ALA A N 1
ATOM 851 C CA . ALA A 1 106 ? 12.938 17.140 8.485 1.00 17.02 106 ALA A CA 1
ATOM 852 C C . ALA A 1 106 ? 12.334 17.969 9.612 1.00 18.09 106 ALA A C 1
ATOM 853 O O . ALA A 1 106 ? 12.230 19.195 9.510 1.00 16.48 106 ALA A O 1
ATOM 855 N N . ASP A 1 107 ? 11.938 17.296 10.691 1.00 18.16 107 ASP A N 1
ATOM 856 C CA . ASP A 1 107 ? 11.385 18.000 11.843 1.00 18.29 107 ASP A CA 1
ATOM 857 C C . ASP A 1 107 ? 12.469 18.152 12.908 1.00 18.33 107 ASP A C 1
ATOM 858 O O . ASP A 1 107 ? 13.634 17.835 12.665 1.00 17.63 107 ASP A O 1
ATOM 863 N N . ARG A 1 108 ? 12.089 18.632 14.087 1.00 18.29 108 ARG A N 1
ATOM 864 C CA . ARG A 1 108 ? 13.054 18.848 15.161 1.00 19.25 108 ARG A CA 1
ATOM 865 C C . ARG A 1 108 ? 13.949 17.660 15.505 1.00 18.80 108 ARG A C 1
ATOM 866 O O . ARG A 1 108 ? 15.110 17.846 15.874 1.00 18.31 108 ARG A O 1
ATOM 874 N N . ASP A 1 109 ? 13.428 16.445 15.385 1.00 17.91 109 ASP A N 1
ATOM 875 C CA . ASP A 1 109 ? 14.217 15.263 15.728 1.00 17.86 109 ASP A CA 1
ATOM 876 C C . ASP A 1 109 ? 15.105 14.735 14.604 1.00 16.43 109 ASP A C 1
ATOM 877 O O . ASP A 1 109 ? 15.936 13.855 14.825 1.00 16.78 109 ASP A O 1
ATOM 882 N N . GLN A 1 110 ? 14.947 15.285 13.405 1.00 15.54 110 GLN A N 1
ATOM 883 C CA . GLN A 1 110 ? 15.715 14.822 12.253 1.00 13.23 110 GLN A CA 1
ATOM 884 C C . GLN A 1 110 ? 16.683 15.840 11.656 1.00 12.99 110 GLN A C 1
ATOM 885 O O . GLN A 1 110 ? 17.679 15.462 11.039 1.00 11.70 110 GLN A O 1
ATOM 891 N N . ILE A 1 111 ? 16.382 17.123 11.827 1.00 12.07 111 ILE A N 1
ATOM 892 C CA . ILE A 1 111 ? 17.193 18.181 11.231 1.00 12.66 111 ILE A CA 1
ATOM 893 C C . ILE A 1 111 ? 18.704 18.152 11.475 1.00 11.91 111 ILE A C 1
ATOM 894 O O . ILE A 1 111 ? 19.479 18.337 10.537 1.00 10.61 111 ILE A O 1
ATOM 899 N N . ALA A 1 112 ? 19.137 17.918 12.710 1.00 11.66 112 ALA A N 1
ATOM 900 C CA . ALA A 1 112 ? 20.571 17.893 12.982 1.00 12.59 112 ALA A CA 1
ATOM 901 C C . ALA A 1 112 ? 21.262 16.789 12.183 1.00 13.25 112 ALA A C 1
ATOM 902 O O . ALA A 1 112 ? 22.279 17.024 11.531 1.00 13.49 112 ALA A O 1
ATOM 904 N N . PHE A 1 113 ? 20.699 15.585 12.230 1.00 12.42 113 PHE A N 1
ATOM 905 C CA . PHE A 1 113 ? 21.267 14.452 11.510 1.00 15.37 113 PHE A CA 1
ATOM 906 C C . PHE A 1 113 ? 21.272 14.678 9.999 1.00 13.23 113 PHE A C 1
ATOM 907 O O . PHE A 1 113 ? 22.288 14.481 9.337 1.00 11.56 113 PHE A O 1
ATOM 915 N N . ARG A 1 114 ? 20.137 15.091 9.449 1.00 13.39 114 ARG A N 1
ATOM 916 C CA . ARG A 1 114 ? 20.055 15.298 8.006 1.00 12.68 114 ARG A CA 1
ATOM 917 C C . ARG A 1 114 ? 20.899 16.448 7.492 1.00 11.76 114 ARG A C 1
ATOM 918 O O . ARG A 1 114 ? 21.383 16.408 6.359 1.00 10.43 114 ARG A O 1
ATOM 926 N N . LEU A 1 115 ? 21.095 17.469 8.319 1.00 11.09 115 LEU A N 1
ATOM 927 C CA . LEU A 1 115 ? 21.902 18.599 7.890 1.00 11.05 115 LEU A CA 1
ATOM 928 C C . LEU A 1 115 ? 23.372 18.189 7.874 1.00 11.91 115 LEU A C 1
ATOM 929 O O . LEU A 1 115 ? 24.116 18.565 6.970 1.00 11.28 115 LEU A O 1
ATOM 934 N N . ARG A 1 116 ? 23.793 17.413 8.870 1.00 10.72 116 ARG A N 1
ATOM 935 C CA . ARG A 1 116 ? 25.179 16.956 8.911 1.00 11.67 116 ARG A CA 1
ATOM 936 C C . ARG A 1 116 ? 25.435 16.078 7.689 1.00 11.77 116 ARG A C 1
ATOM 937 O O . ARG A 1 116 ? 26.458 16.201 7.013 1.00 13.00 116 ARG A O 1
ATOM 945 N N . GLN A 1 117 ? 24.489 15.194 7.401 1.00 10.31 117 GLN A N 1
ATOM 946 C CA . GLN A 1 117 ? 24.622 14.301 6.258 1.00 11.08 117 GLN A CA 1
ATOM 947 C C . GLN A 1 117 ? 24.682 15.066 4.933 1.00 10.84 117 GLN A C 1
ATOM 948 O O . GLN A 1 117 ? 25.467 14.725 4.044 1.00 11.57 117 GLN A O 1
ATOM 954 N N . ALA A 1 118 ? 23.859 16.103 4.803 1.00 9.79 118 ALA A N 1
ATOM 955 C CA . ALA A 1 118 ? 23.820 16.897 3.574 1.00 10.10 118 ALA A CA 1
ATOM 956 C C . ALA A 1 118 ? 25.110 17.684 3.343 1.00 10.16 118 ALA A C 1
ATOM 957 O O . ALA A 1 118 ? 25.601 17.771 2.220 1.00 10.07 118 ALA A O 1
ATOM 959 N N . VAL A 1 119 ? 25.647 18.275 4.405 1.00 10.51 119 VAL A N 1
ATOM 960 C CA . VAL A 1 119 ? 26.886 19.032 4.289 1.00 10.15 119 VAL A CA 1
ATOM 961 C C . VAL A 1 119 ? 28.032 18.077 3.956 1.00 11.51 119 VAL A C 1
ATOM 962 O O . VAL A 1 119 ? 28.902 18.397 3.149 1.00 11.51 119 VAL A O 1
ATOM 966 N N . ALA A 1 120 ? 28.023 16.894 4.565 1.00 10.74 120 ALA A N 1
ATOM 967 C CA . ALA A 1 120 ? 29.074 15.911 4.315 1.00 12.13 120 ALA A CA 1
ATOM 968 C C . ALA A 1 120 ? 28.982 15.357 2.895 1.00 12.34 120 ALA A C 1
ATOM 969 O O . ALA A 1 120 ? 29.969 14.885 2.330 1.00 13.53 120 ALA A O 1
ATOM 971 N N . LEU A 1 121 ? 27.787 15.426 2.322 1.00 11.74 121 LEU A N 1
ATOM 972 C CA . LEU A 1 121 ? 27.543 14.911 0.983 1.00 12.52 121 LEU A CA 1
ATOM 973 C C . LEU A 1 121 ? 28.024 15.837 -0.134 1.00 12.75 121 LEU A C 1
ATOM 974 O O . LEU A 1 121 ? 28.545 15.371 -1.149 1.00 13.76 121 LEU A O 1
ATOM 979 N N . VAL A 1 122 ? 27.857 17.144 0.044 1.00 12.97 122 VAL A N 1
ATOM 980 C CA . VAL A 1 122 ? 28.263 18.081 -0.998 1.00 12.47 122 VAL A CA 1
ATOM 981 C C . VAL A 1 122 ? 29.767 18.276 -1.111 1.00 12.99 122 VAL A C 1
ATOM 982 O O . VAL A 1 122 ? 30.520 18.014 -0.171 1.00 11.83 122 VAL A O 1
ATOM 986 N N . GLU A 1 123 ? 30.198 18.729 -2.283 1.00 12.14 123 GLU A N 1
ATOM 987 C CA . GLU A 1 123 ? 31.607 18.979 -2.533 1.00 14.08 123 GLU A CA 1
ATOM 988 C C . GLU A 1 123 ? 31.861 20.474 -2.348 1.00 14.71 123 GLU A C 1
ATOM 989 O O . GLU A 1 123 ? 31.026 21.302 -2.715 1.00 15.26 123 GLU A O 1
ATOM 995 N N . GLY A 1 124 ? 33.006 20.817 -1.767 1.00 13.85 124 GLY A N 1
ATOM 996 C CA . GLY A 1 124 ? 33.351 22.215 -1.586 1.00 14.68 124 GLY A CA 1
ATOM 997 C C . GLY A 1 124 ? 32.667 22.993 -0.479 1.00 14.85 124 GLY A C 1
ATOM 998 O O . GLY A 1 124 ? 31.912 22.444 0.325 1.00 12.48 124 GLY A O 1
ATOM 999 N N . GLY A 1 125 ? 32.932 24.297 -0.460 1.00 14.47 125 GLY A N 1
ATOM 1000 C CA . GLY A 1 125 ? 32.375 25.166 0.560 1.00 15.00 125 GLY A CA 1
ATOM 1001 C C . GLY A 1 125 ? 30.965 25.665 0.311 1.00 14.27 125 GLY A C 1
ATOM 1002 O O . GLY A 1 125 ? 30.462 25.636 -0.814 1.00 14.36 125 GLY A O 1
ATOM 1003 N N . ILE A 1 126 ? 30.331 26.127 1.383 1.00 13.46 126 ILE A N 1
ATOM 1004 C CA . ILE A 1 126 ? 28.975 26.652 1.326 1.00 13.10 126 ILE A CA 1
ATOM 1005 C C . ILE A 1 126 ? 28.879 27.921 2.163 1.00 12.84 126 ILE A C 1
ATOM 1006 O O . ILE A 1 126 ? 29.815 28.270 2.890 1.00 11.89 126 ILE A O 1
ATOM 1011 N N . ASP A 1 127 ? 27.746 28.609 2.053 1.00 12.14 127 ASP A N 1
ATOM 1012 C CA . ASP A 1 127 ? 27.512 29.850 2.784 1.00 13.51 127 ASP A CA 1
ATOM 1013 C C . ASP A 1 127 ? 27.031 29.521 4.193 1.00 12.65 127 ASP A C 1
ATOM 1014 O O . ASP A 1 127 ? 25.856 29.214 4.395 1.00 11.15 127 ASP A O 1
ATOM 1019 N N . PHE A 1 128 ? 27.940 29.596 5.164 1.00 11.89 128 PHE A N 1
ATOM 1020 C CA . PHE A 1 128 ? 27.608 29.286 6.551 1.00 11.27 128 PHE A CA 1
ATOM 1021 C C . PHE A 1 128 ? 26.829 30.383 7.262 1.00 10.97 128 PHE A C 1
ATOM 1022 O O . PHE A 1 128 ? 26.181 30.133 8.277 1.00 11.59 128 PHE A O 1
ATOM 1030 N N . ALA A 1 129 ? 26.881 31.597 6.726 1.00 11.70 129 ALA A N 1
ATOM 1031 C CA . ALA A 1 129 ? 26.141 32.703 7.308 1.00 12.12 129 ALA A CA 1
ATOM 1032 C C . ALA A 1 129 ? 24.661 32.467 7.011 1.00 11.34 129 ALA A C 1
ATOM 1033 O O . ALA A 1 129 ? 23.819 32.532 7.905 1.00 9.42 129 ALA A O 1
ATOM 1035 N N . ARG A 1 130 ? 24.348 32.181 5.751 1.00 11.40 130 ARG A N 1
ATOM 1036 C CA . ARG A 1 130 ? 22.963 31.917 5.366 1.00 11.27 130 ARG A CA 1
ATOM 1037 C C . ARG A 1 130 ? 22.493 30.616 6.006 1.00 9.61 130 ARG A C 1
ATOM 1038 O O . ARG A 1 130 ? 21.325 30.471 6.354 1.00 8.25 130 ARG A O 1
ATOM 1046 N N . LEU A 1 131 ? 23.401 29.661 6.173 1.00 9.70 131 LEU A N 1
ATOM 1047 C CA . LEU A 1 131 ? 23.014 28.400 6.790 1.00 9.60 131 LEU A CA 1
ATOM 1048 C C . LEU A 1 131 ? 22.474 28.632 8.207 1.00 7.56 131 LEU A C 1
ATOM 1049 O O . LEU A 1 131 ? 21.443 28.074 8.582 1.00 8.52 131 LEU A O 1
ATOM 1054 N N . LEU A 1 132 ? 23.159 29.456 8.995 1.00 7.96 132 LEU A N 1
ATOM 1055 C CA . LEU A 1 132 ? 22.690 29.717 10.353 1.00 9.30 132 LEU A CA 1
ATOM 1056 C C . LEU A 1 132 ? 21.396 30.531 10.342 1.00 9.60 132 LEU A C 1
ATOM 1057 O O . LEU A 1 132 ? 20.460 30.219 11.073 1.00 7.32 132 LEU A O 1
ATOM 1062 N N . ASP A 1 133 ? 21.339 31.575 9.522 1.00 10.15 133 ASP A N 1
ATOM 1063 C CA . ASP A 1 133 ? 20.125 32.382 9.468 1.00 11.07 133 ASP A CA 1
ATOM 1064 C C . ASP A 1 133 ? 18.929 31.511 9.115 1.00 12.12 133 ASP A C 1
ATOM 1065 O O . ASP A 1 133 ? 17.826 31.714 9.632 1.00 13.63 133 ASP A O 1
ATOM 1070 N N . ASP A 1 134 ? 19.148 30.541 8.232 1.00 9.89 134 ASP A N 1
ATOM 1071 C CA . ASP A 1 134 ? 18.074 29.649 7.820 1.00 9.79 134 ASP A CA 1
ATOM 1072 C C . ASP A 1 134 ? 17.699 28.650 8.914 1.00 9.67 134 ASP A C 1
ATOM 1073 O O . ASP A 1 134 ? 16.521 28.431 9.182 1.00 10.73 134 ASP A O 1
ATOM 1078 N N . LEU A 1 135 ? 18.699 28.051 9.552 1.00 9.67 135 LEU A N 1
ATOM 1079 C CA . LEU A 1 135 ? 18.432 27.080 10.609 1.00 10.44 135 LEU A CA 1
ATOM 1080 C C . LEU A 1 135 ? 17.682 27.744 11.770 1.00 11.55 135 LEU A C 1
ATOM 1081 O O . LEU A 1 135 ? 16.801 27.144 12.386 1.00 10.31 135 LEU A O 1
ATOM 1086 N N . LEU A 1 136 ? 18.029 28.991 12.061 1.00 11.81 136 LEU A N 1
ATOM 1087 C CA . LEU A 1 136 ? 17.371 29.722 13.136 1.00 13.40 136 LEU A CA 1
ATOM 1088 C C . LEU A 1 136 ? 15.877 29.915 12.876 1.00 14.27 136 LEU A C 1
ATOM 1089 O O . LEU A 1 136 ? 15.086 30.021 13.8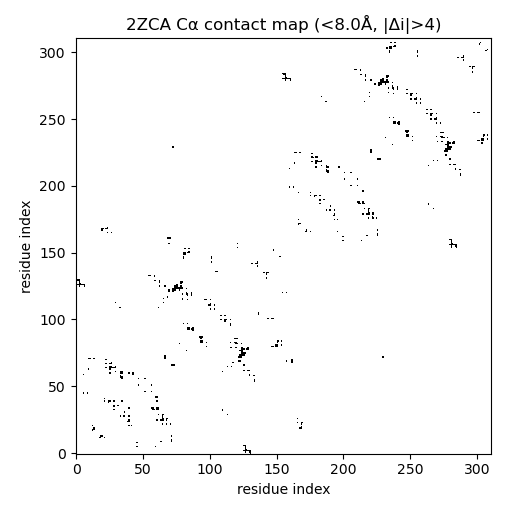12 1.00 16.17 136 LEU A O 1
ATOM 1094 N N . ARG A 1 137 ? 15.489 29.944 11.605 1.00 14.18 137 ARG A N 1
ATOM 1095 C CA . ARG A 1 137 ? 14.089 30.153 11.239 1.00 13.53 137 ARG A CA 1
ATOM 1096 C C . ARG A 1 137 ? 13.444 28.887 10.676 1.00 13.66 137 ARG A C 1
ATOM 1097 O O . ARG A 1 137 ? 12.345 28.927 10.130 1.00 11.65 137 ARG A O 1
ATOM 1105 N N . TRP A 1 138 ? 14.122 27.761 10.842 1.00 13.03 138 TRP A N 1
ATOM 1106 C CA . TRP A 1 138 ? 13.645 26.493 10.303 1.00 14.12 138 TRP A CA 1
ATOM 1107 C C . TRP A 1 138 ? 12.279 26.031 10.795 1.00 13.99 138 TRP A C 1
ATOM 1108 O O . TRP A 1 138 ? 11.538 25.381 10.056 1.00 15.12 138 TRP A O 1
ATOM 1119 N N . PHE A 1 139 ? 11.934 26.377 12.029 1.00 13.81 139 PHE A N 1
ATOM 1120 C CA . PHE A 1 139 ? 10.670 25.929 12.590 1.00 15.37 139 PHE A CA 1
ATOM 1121 C C . PHE A 1 139 ? 9.493 26.880 12.473 1.00 16.39 139 PHE A C 1
ATOM 1122 O O . PHE A 1 139 ? 8.504 26.759 13.198 1.00 16.30 139 PHE A O 1
ATOM 1130 N N . SER A 1 140 ? 9.591 27.817 11.543 1.00 15.88 140 SER A N 1
ATOM 1131 C CA . SER A 1 140 ? 8.499 28.749 11.317 1.00 16.96 140 SER A CA 1
ATOM 1132 C C . SER A 1 140 ? 7.310 27.962 10.771 1.00 16.82 140 SER A C 1
ATOM 1133 O O . SER A 1 140 ? 7.468 27.106 9.900 1.00 17.56 140 SER A O 1
ATOM 1136 N N . PRO A 1 141 ? 6.103 28.231 11.283 1.00 18.51 141 PRO A N 1
ATOM 1137 C CA . PRO A 1 141 ? 4.915 27.519 10.803 1.00 19.21 141 PRO A CA 1
ATOM 1138 C C . PRO A 1 141 ? 4.777 27.602 9.280 1.00 18.67 141 PRO A C 1
ATOM 1139 O O . PRO A 1 141 ? 4.325 26.657 8.638 1.00 19.50 141 PRO A O 1
ATOM 1143 N N . GLU A 1 142 ? 5.181 28.740 8.717 1.00 18.37 142 GLU A N 1
ATOM 1144 C CA . GLU A 1 142 ? 5.107 28.989 7.275 1.00 19.55 142 GLU A CA 1
ATOM 1145 C C . GLU A 1 142 ? 6.057 28.130 6.458 1.00 15.59 142 GLU A C 1
ATOM 1146 O O . GLU A 1 142 ? 5.826 27.915 5.267 1.00 14.07 142 GLU A O 1
ATOM 1152 N N . ARG A 1 143 ? 7.139 27.680 7.093 1.00 15.06 143 ARG A N 1
ATOM 1153 C CA . ARG A 1 143 ? 8.166 26.890 6.418 1.00 13.84 143 ARG A CA 1
ATOM 1154 C C . ARG A 1 143 ? 8.686 27.700 5.228 1.00 13.40 143 ARG A C 1
ATOM 1155 O O . ARG A 1 143 ? 8.902 27.167 4.142 1.00 12.63 143 ARG A O 1
ATOM 1163 N N . HIS A 1 144 ? 8.904 28.995 5.441 1.00 12.63 144 HIS A N 1
ATOM 1164 C CA . HIS A 1 144 ? 9.379 29.848 4.357 1.00 12.61 144 HIS A CA 1
ATOM 1165 C C . HIS A 1 144 ? 10.814 29.545 3.949 1.00 11.18 144 HIS A C 1
ATOM 1166 O O . HIS A 1 144 ? 11.157 29.656 2.773 1.00 10.04 144 HIS A O 1
ATOM 1173 N N . VAL A 1 145 ? 11.652 29.154 4.905 1.00 11.01 145 VAL A N 1
ATOM 1174 C CA . VAL A 1 145 ? 13.035 28.826 4.577 1.00 11.68 145 VAL A CA 1
ATOM 1175 C C . VAL A 1 145 ? 13.056 27.608 3.656 1.00 10.73 145 VAL A C 1
ATOM 1176 O O . VAL A 1 145 ? 13.775 27.584 2.655 1.00 10.97 145 VAL A O 1
ATOM 1180 N N . GLN A 1 146 ? 12.265 26.597 4.000 1.00 10.39 146 GLN A N 1
ATOM 1181 C CA . GLN A 1 146 ? 12.207 25.380 3.197 1.00 11.39 146 GLN A CA 1
ATOM 1182 C C . GLN A 1 146 ? 11.762 25.669 1.770 1.00 12.65 146 GLN A C 1
ATOM 1183 O O . GLN A 1 146 ? 12.309 25.111 0.815 1.00 11.56 146 GLN A O 1
ATOM 1189 N N . ALA A 1 147 ? 10.769 26.539 1.622 1.00 10.51 147 ALA A N 1
ATOM 1190 C CA . ALA A 1 147 ? 10.289 26.886 0.290 1.00 12.61 147 ALA A CA 1
ATOM 1191 C C . ALA A 1 147 ? 11.382 27.609 -0.493 1.00 11.98 147 ALA A C 1
ATOM 1192 O O . ALA A 1 147 ? 11.530 27.398 -1.696 1.00 11.11 147 ALA A O 1
ATOM 1194 N N . ARG A 1 148 ? 12.153 28.455 0.188 1.00 10.29 148 ARG A N 1
ATOM 1195 C CA . ARG A 1 148 ? 13.221 29.193 -0.484 1.00 10.60 148 ARG A CA 1
ATOM 1196 C C . ARG A 1 148 ? 14.349 28.251 -0.896 1.00 10.45 148 ARG A C 1
ATOM 1197 O O . ARG A 1 148 ? 14.984 28.452 -1.934 1.00 10.20 148 ARG A O 1
ATOM 1205 N N . TRP A 1 149 ? 14.607 27.228 -0.086 1.00 11.04 149 TRP A N 1
ATOM 1206 C CA . TRP A 1 149 ? 15.650 26.268 -0.429 1.00 10.00 149 TRP A CA 1
ATOM 1207 C C . TRP A 1 149 ? 15.225 25.555 -1.707 1.00 10.98 149 TRP A C 1
ATOM 1208 O O . TRP A 1 149 ? 16.036 25.323 -2.605 1.00 10.26 149 TRP A O 1
ATOM 1219 N N . ALA A 1 150 ? 13.944 25.214 -1.788 1.00 11.49 150 ALA A N 1
ATOM 1220 C CA . ALA A 1 150 ? 13.425 24.545 -2.971 1.00 11.64 150 ALA A CA 1
ATOM 1221 C C . ALA A 1 150 ? 13.621 25.455 -4.181 1.00 12.20 150 ALA A C 1
ATOM 1222 O O . ALA A 1 150 ? 13.976 24.989 -5.263 1.00 11.14 150 ALA A O 1
ATOM 1224 N N . ARG A 1 151 ? 13.400 26.753 -3.985 1.00 12.84 151 ARG A N 1
ATOM 1225 C CA . ARG A 1 151 ? 13.566 27.743 -5.050 1.00 14.14 151 ARG A CA 1
ATOM 1226 C C . ARG A 1 151 ? 15.025 27.791 -5.512 1.00 14.93 151 ARG A C 1
ATOM 1227 O O . ARG A 1 151 ? 15.310 27.854 -6.709 1.00 13.07 151 ARG A O 1
ATOM 1235 N N . GLU A 1 152 ? 15.950 27.765 -4.556 1.00 12.51 152 GLU A N 1
ATOM 1236 C CA . GLU A 1 152 ? 17.373 27.805 -4.882 1.00 13.16 152 GLU A CA 1
ATOM 1237 C C . GLU A 1 152 ? 17.817 26.534 -5.603 1.00 13.50 152 GLU A C 1
ATOM 1238 O O . GLU A 1 152 ? 18.600 26.587 -6.554 1.00 15.30 152 GLU A O 1
ATOM 1244 N N . TYR A 1 153 ? 17.315 25.390 -5.149 1.00 13.87 153 TYR A N 1
ATOM 1245 C CA . TYR A 1 153 ? 17.675 24.110 -5.746 1.00 13.58 153 TYR A CA 1
ATOM 1246 C C . TYR A 1 153 ? 17.166 23.988 -7.182 1.00 14.60 153 TYR A C 1
ATOM 1247 O O . TYR A 1 153 ? 17.946 23.780 -8.113 1.00 14.47 153 TYR A O 1
ATOM 1256 N N . TYR A 1 154 ? 15.857 24.118 -7.366 1.00 15.02 154 TYR A N 1
ATOM 1257 C CA . TYR A 1 154 ? 15.290 24.003 -8.704 1.00 16.48 154 TYR A CA 1
ATOM 1258 C C . TYR A 1 154 ? 15.637 25.193 -9.587 1.00 19.07 154 TYR A C 1
ATOM 1259 O O . TYR A 1 154 ? 15.538 25.119 -10.812 1.00 20.91 154 TYR A O 1
ATOM 1268 N N . GLY A 1 155 ? 16.070 26.282 -8.965 1.00 19.87 155 GLY A N 1
ATOM 1269 C CA . GLY A 1 155 ? 16.445 27.458 -9.725 1.00 21.62 155 GLY A CA 1
ATOM 1270 C C . GLY A 1 155 ? 17.845 27.325 -10.302 1.00 23.93 155 GLY A C 1
ATOM 1271 O O . GLY A 1 155 ? 18.165 27.937 -11.324 1.00 24.08 155 GLY A O 1
ATOM 1272 N N . ALA A 1 156 ? 18.682 26.520 -9.653 1.00 24.37 156 ALA A N 1
ATOM 1273 C CA . ALA A 1 156 ? 20.050 26.319 -10.113 1.00 27.08 156 ALA A CA 1
ATOM 1274 C C . ALA A 1 156 ? 20.077 25.528 -11.419 1.00 27.87 156 ALA A C 1
ATOM 1275 O O . ALA A 1 156 ? 19.141 24.734 -11.655 1.00 29.44 156 ALA A O 1
ATOM 1285 N N . SER B 1 2 ? 34.548 15.091 -1.450 1.00 11.54 2 SE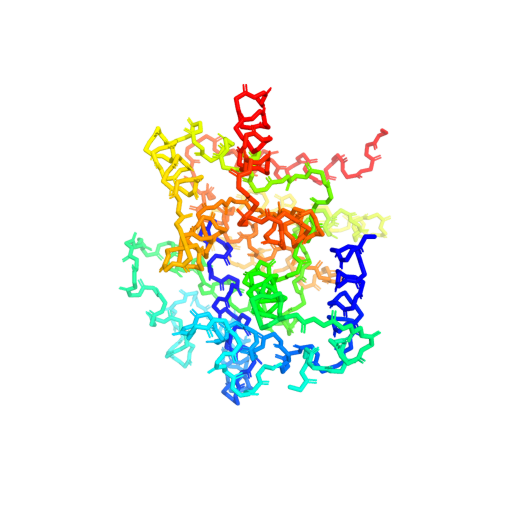R B N 1
ATOM 1286 C CA . SER B 1 2 ? 35.445 14.301 -2.282 1.00 12.07 2 SER B CA 1
ATOM 1287 C C . SER B 1 2 ? 36.400 13.499 -1.410 1.00 11.20 2 SER B C 1
ATOM 1288 O O . SER B 1 2 ? 36.527 13.761 -0.214 1.00 11.12 2 SER B O 1
ATOM 1291 N N . PRO B 1 3 ? 37.077 12.502 -1.998 1.00 11.23 3 PRO B N 1
ATOM 1292 C CA . PRO B 1 3 ? 38.025 11.693 -1.227 1.00 10.60 3 PRO B CA 1
ATOM 1293 C C . PRO B 1 3 ? 39.077 12.628 -0.613 1.00 9.51 3 PRO B C 1
ATOM 1294 O O . PRO B 1 3 ? 39.532 12.433 0.517 1.00 8.30 3 PRO B O 1
ATOM 1298 N N . GLY B 1 4 ? 39.454 13.651 -1.372 1.00 9.48 4 GLY B N 1
ATOM 1299 C CA . GLY B 1 4 ? 40.433 14.603 -0.878 1.00 9.83 4 GLY B CA 1
ATOM 1300 C C . GLY B 1 4 ? 39.905 15.358 0.327 1.00 10.02 4 GLY B C 1
ATOM 1301 O O . GLY B 1 4 ? 40.642 15.608 1.286 1.00 9.05 4 GLY B O 1
ATOM 1302 N N . GLU B 1 5 ? 38.632 15.736 0.291 1.00 8.62 5 GLU B N 1
ATOM 1303 C CA . GLU B 1 5 ? 38.052 16.463 1.417 1.00 9.53 5 GLU B CA 1
ATOM 1304 C C . GLU B 1 5 ? 37.976 15.580 2.652 1.00 9.47 5 GLU B C 1
ATOM 1305 O O . GLU B 1 5 ? 38.253 16.031 3.760 1.00 9.24 5 GLU B O 1
ATOM 1311 N N . ARG B 1 6 ? 37.580 14.327 2.455 1.00 9.97 6 ARG B N 1
ATOM 1312 C CA . ARG B 1 6 ? 37.461 13.377 3.558 1.00 9.84 6 ARG B CA 1
ATOM 1313 C C . ARG B 1 6 ? 38.815 13.089 4.207 1.00 10.94 6 ARG B C 1
ATOM 1314 O O . ARG B 1 6 ? 38.915 13.020 5.434 1.00 10.25 6 ARG B O 1
ATOM 1322 N N . PHE B 1 7 ? 39.855 12.927 3.391 1.00 8.94 7 PHE B N 1
ATOM 1323 C CA . PHE B 1 7 ? 41.183 12.653 3.930 1.00 9.52 7 PHE B CA 1
ATOM 1324 C C . PHE B 1 7 ? 41.773 13.898 4.592 1.00 8.76 7 PHE B C 1
ATOM 1325 O O . PHE B 1 7 ? 42.518 13.794 5.564 1.00 8.99 7 PHE B O 1
ATOM 1333 N N . LEU B 1 8 ? 41.446 15.078 4.072 1.00 7.99 8 LEU B N 1
ATOM 1334 C CA . LEU B 1 8 ? 41.955 16.305 4.682 1.00 8.37 8 LEU B CA 1
ATOM 1335 C C . LEU B 1 8 ? 41.323 16.423 6.074 1.00 9.44 8 LEU B C 1
ATOM 1336 O O . LEU B 1 8 ? 41.972 16.830 7.037 1.00 9.57 8 LEU B O 1
ATOM 1341 N N . ASP B 1 9 ? 40.047 16.069 6.173 1.00 9.67 9 ASP B N 1
ATOM 1342 C CA . ASP B 1 9 ? 39.360 16.120 7.460 1.00 10.65 9 ASP B CA 1
ATOM 1343 C C . ASP B 1 9 ? 40.043 15.142 8.419 1.00 10.40 9 ASP B C 1
ATOM 1344 O O . ASP B 1 9 ? 40.227 15.438 9.598 1.00 9.78 9 ASP B O 1
ATOM 1349 N N . TRP B 1 10 ? 40.429 13.982 7.899 1.00 9.60 10 TRP B N 1
ATOM 1350 C CA . TRP B 1 10 ? 41.107 12.969 8.713 1.00 10.09 10 TRP B CA 1
ATOM 1351 C C . TRP B 1 10 ? 42.435 13.509 9.235 1.00 11.15 10 TRP B C 1
ATOM 1352 O O . TRP B 1 10 ? 42.735 13.406 10.427 1.00 10.36 10 TRP B O 1
ATOM 1363 N N . LEU B 1 11 ? 43.228 14.092 8.342 1.00 9.72 11 LEU B N 1
ATOM 1364 C CA . LEU B 1 11 ? 44.518 14.645 8.726 1.00 9.20 11 LEU B CA 1
ATOM 1365 C C . LEU B 1 11 ? 44.360 15.777 9.737 1.00 9.40 11 LEU B C 1
ATOM 1366 O O . LEU B 1 11 ? 45.148 15.888 10.677 1.00 8.76 11 LEU B O 1
ATOM 1371 N N . LYS B 1 12 ? 43.341 16.612 9.554 1.00 9.57 12 LYS B N 1
ATOM 1372 C CA . LYS B 1 12 ? 43.114 17.709 10.494 1.00 11.23 12 LYS B CA 1
ATOM 1373 C C . LYS B 1 12 ? 42.721 17.170 11.869 1.00 12.26 12 LYS B C 1
ATOM 1374 O O . LYS B 1 12 ? 43.106 17.732 12.895 1.00 12.25 12 LYS B O 1
ATOM 1380 N N . ARG B 1 13 ? 41.955 16.084 11.891 1.00 11.53 13 ARG B N 1
ATOM 1381 C CA . ARG B 1 13 ? 41.548 15.488 13.161 1.00 12.54 13 ARG B CA 1
ATOM 1382 C C . ARG B 1 13 ? 42.789 14.926 13.853 1.00 13.09 13 ARG B C 1
ATOM 1383 O O . ARG B 1 13 ? 42.947 15.044 15.070 1.00 13.07 13 ARG B O 1
ATOM 1391 N N . LEU B 1 14 ? 43.675 14.327 13.067 1.00 12.36 14 LEU B N 1
ATOM 1392 C CA . LEU B 1 14 ? 44.912 13.763 13.600 1.00 12.90 14 LEU B CA 1
ATOM 1393 C C . LEU B 1 14 ? 45.778 14.899 14.164 1.00 13.31 14 LEU B C 1
ATOM 1394 O O . LEU B 1 14 ? 46.364 14.769 15.236 1.00 11.94 14 LEU B O 1
ATOM 1399 N N . GLN B 1 15 ? 45.851 16.013 13.443 1.00 10.75 15 GLN B N 1
ATOM 1400 C CA . GLN B 1 15 ? 46.663 17.146 13.889 1.00 12.82 15 GLN B CA 1
ATOM 1401 C C . GLN B 1 15 ? 46.144 17.780 15.179 1.00 13.14 15 GLN B C 1
ATOM 1402 O O . GLN B 1 15 ? 46.891 18.444 15.896 1.00 14.74 15 GLN B O 1
ATOM 1408 N N . GLY B 1 16 ? 44.868 17.572 15.479 1.00 13.41 16 GLY B N 1
ATOM 1409 C CA . GLY B 1 16 ? 44.310 18.133 16.695 1.00 15.65 16 GLY B CA 1
ATOM 1410 C C . GLY B 1 16 ? 44.493 17.213 17.891 1.00 17.62 16 GLY B C 1
ATOM 1411 O O . GLY B 1 16 ? 44.088 17.547 19.005 1.00 17.01 16 GLY B O 1
ATOM 1412 N N . GLN B 1 17 ? 45.119 16.061 17.668 1.00 16.88 17 GLN B N 1
ATOM 1413 C CA . GLN B 1 17 ? 45.334 15.087 18.736 1.00 19.40 17 GLN B CA 1
ATOM 1414 C C . GLN B 1 17 ? 46.761 15.107 19.282 1.00 18.48 17 GLN B C 1
ATOM 1415 O O . GLN B 1 17 ? 47.678 15.623 18.641 1.00 17.27 17 GLN B O 1
ATOM 1421 N N . LYS B 1 18 ? 46.941 14.546 20.475 1.00 19.87 18 LYS B N 1
ATOM 1422 C CA . LYS B 1 18 ? 48.257 14.497 21.104 1.00 21.90 18 LYS B CA 1
ATOM 1423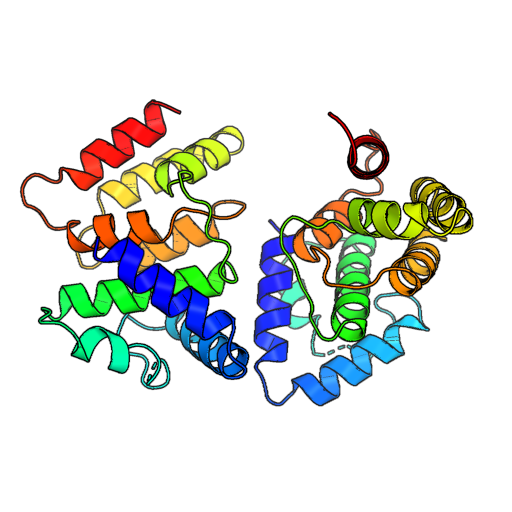 C C . LYS B 1 18 ? 49.234 13.690 20.256 1.00 20.89 18 LYS B C 1
ATOM 1424 O O . LYS B 1 18 ? 50.445 13.896 20.321 1.00 22.31 18 LYS B O 1
ATOM 1430 N N . ALA B 1 19 ? 48.697 12.773 19.457 1.00 18.85 19 ALA B N 1
ATOM 1431 C CA . ALA B 1 19 ? 49.512 11.920 18.600 1.00 18.04 19 ALA B CA 1
ATOM 1432 C C . ALA B 1 19 ? 50.109 12.630 17.383 1.00 16.18 19 ALA B C 1
ATOM 1433 O O . ALA B 1 19 ? 50.927 12.050 16.674 1.00 13.99 19 ALA B O 1
ATOM 1435 N N . TRP B 1 20 ? 49.713 13.876 17.143 1.00 14.68 20 TRP B N 1
ATOM 1436 C CA . TRP B 1 20 ? 50.224 14.606 15.985 1.00 13.88 20 TRP B CA 1
ATOM 1437 C C . TRP B 1 20 ? 51.745 14.723 15.930 1.00 14.04 20 TRP B C 1
ATOM 1438 O O . TRP B 1 20 ? 52.342 14.550 14.870 1.00 12.62 20 TRP B O 1
ATOM 1449 N N . THR B 1 21 ? 52.382 15.025 17.057 1.00 15.43 21 THR B N 1
ATOM 1450 C CA . THR B 1 21 ? 53.833 15.157 17.048 1.00 15.92 21 THR B CA 1
ATOM 1451 C C . THR B 1 21 ? 54.503 13.909 16.482 1.00 14.55 21 THR B C 1
ATOM 1452 O O . THR B 1 21 ? 55.373 14.006 15.623 1.00 14.44 21 THR B O 1
ATOM 1456 N N . ALA B 1 22 ? 54.088 12.738 16.954 1.00 14.17 22 ALA B N 1
ATOM 1457 C CA . ALA B 1 22 ? 54.660 11.483 16.476 1.00 14.79 22 ALA B CA 1
ATOM 1458 C C . ALA B 1 22 ? 54.245 11.186 15.034 1.00 14.06 22 ALA B C 1
ATOM 1459 O O . ALA B 1 22 ? 55.045 10.700 14.236 1.00 13.66 22 ALA B O 1
ATOM 1461 N N . ALA B 1 23 ? 52.989 11.475 14.707 1.00 13.18 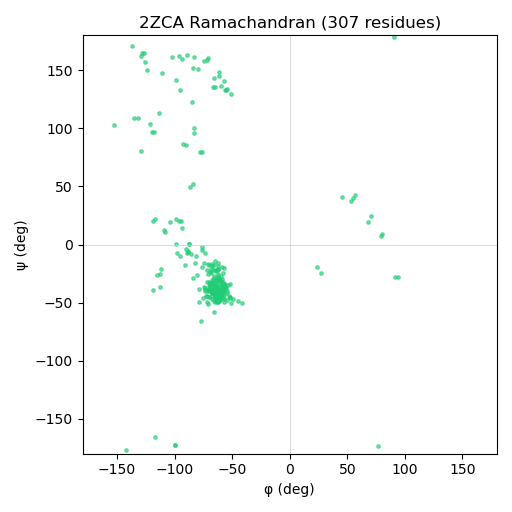23 ALA B N 1
ATOM 1462 C CA . ALA B 1 23 ? 52.483 11.233 13.361 1.00 13.73 23 ALA B CA 1
ATOM 1463 C C . ALA B 1 23 ? 53.198 12.126 12.351 1.00 12.93 23 ALA B C 1
ATOM 1464 O O . ALA B 1 23 ? 53.583 11.670 11.270 1.00 12.94 23 ALA B O 1
ATOM 1466 N N . ARG B 1 24 ? 53.381 13.397 12.697 1.00 13.06 24 ARG B N 1
ATOM 1467 C CA . ARG B 1 24 ? 54.061 14.307 11.786 1.00 12.93 24 ARG B CA 1
ATOM 1468 C C . ARG B 1 24 ? 55.482 13.804 11.531 1.00 12.12 24 ARG B C 1
ATOM 1469 O O . ARG B 1 24 ? 55.972 13.840 10.401 1.00 12.23 24 ARG B O 1
ATOM 1477 N N . ALA B 1 25 ? 56.136 13.326 12.586 1.00 12.09 25 ALA B N 1
ATOM 1478 C CA . ALA B 1 25 ? 57.500 12.821 12.467 1.00 11.62 25 ALA B CA 1
ATOM 1479 C C . ALA B 1 25 ? 57.559 11.627 11.525 1.00 10.60 25 ALA B C 1
ATOM 1480 O O . ALA B 1 25 ? 58.431 11.554 10.655 1.00 11.67 25 ALA B O 1
ATOM 1482 N N . ALA B 1 26 ? 56.623 10.695 11.690 1.00 10.80 26 ALA B N 1
ATOM 1483 C CA . ALA B 1 26 ? 56.586 9.509 10.840 1.00 8.68 26 ALA B CA 1
ATOM 1484 C C . ALA B 1 26 ? 56.268 9.885 9.397 1.00 9.94 26 ALA B C 1
ATOM 1485 O O . ALA B 1 26 ? 56.901 9.395 8.465 1.00 10.20 26 ALA B O 1
ATOM 1487 N N . PHE B 1 27 ? 55.279 10.753 9.208 1.00 9.91 27 PHE B N 1
ATOM 1488 C CA . PHE B 1 27 ? 54.903 11.167 7.861 1.00 9.21 27 PHE B CA 1
ATOM 1489 C C . PHE B 1 27 ? 56.062 11.834 7.127 1.00 9.20 27 PHE B C 1
ATOM 1490 O O . PHE B 1 27 ? 56.286 11.575 5.947 1.00 9.12 27 PHE B O 1
ATOM 1498 N N . ARG B 1 28 ? 56.798 12.697 7.819 1.00 8.77 28 ARG B N 1
ATOM 1499 C CA . ARG B 1 28 ? 57.923 13.373 7.188 1.00 11.22 28 ARG B CA 1
ATOM 1500 C C . ARG B 1 28 ? 59.019 12.386 6.797 1.00 11.63 28 ARG B C 1
ATOM 1501 O O . ARG B 1 28 ? 59.544 12.434 5.684 1.00 11.23 28 ARG B O 1
ATOM 1509 N N . ARG B 1 29 ? 59.360 11.478 7.702 1.00 11.16 29 ARG B N 1
ATOM 1510 C CA . ARG B 1 29 ? 60.389 10.495 7.400 1.00 11.78 29 ARG B CA 1
ATOM 1511 C C . ARG B 1 29 ? 59.982 9.588 6.241 1.00 13.52 29 ARG B C 1
ATOM 1512 O O . ARG B 1 29 ? 60.833 9.142 5.467 1.00 14.70 29 ARG B O 1
ATOM 1520 N N . SER B 1 30 ? 58.682 9.340 6.103 1.00 12.83 30 SER B N 1
ATOM 1521 C CA . SER B 1 30 ? 58.185 8.467 5.042 1.00 13.70 30 SER B CA 1
ATOM 1522 C C . SER B 1 30 ? 58.487 8.995 3.639 1.00 14.24 30 SER B C 1
ATOM 1523 O O . SER B 1 30 ? 58.492 8.231 2.677 1.00 16.20 30 SER B O 1
ATOM 1526 N N . LEU B 1 31 ? 58.736 10.297 3.525 1.00 15.32 31 LEU B N 1
ATOM 1527 C CA . LEU B 1 31 ? 59.042 10.910 2.230 1.00 17.03 31 LEU B CA 1
ATOM 1528 C C . LEU B 1 31 ? 60.261 10.289 1.556 1.00 18.19 31 LEU B C 1
ATOM 1529 O O . LEU B 1 31 ? 60.397 10.342 0.331 1.00 17.09 31 LEU B O 1
ATOM 1534 N N . ALA B 1 32 ? 61.147 9.705 2.357 1.00 18.98 32 ALA B N 1
ATOM 1535 C CA . ALA B 1 32 ? 62.367 9.096 1.837 1.00 19.68 32 ALA B CA 1
ATOM 1536 C C . ALA B 1 32 ? 62.196 7.641 1.410 1.00 20.69 32 ALA B C 1
ATOM 1537 O O . ALA B 1 32 ? 63.150 7.007 0.966 1.00 22.33 32 ALA B O 1
ATOM 1539 N N . PHE B 1 33 ? 60.984 7.111 1.545 1.00 19.27 33 PHE B N 1
ATOM 1540 C CA . PHE B 1 33 ? 60.720 5.732 1.158 1.00 18.68 33 PHE B CA 1
ATOM 1541 C C . PHE B 1 33 ? 59.504 5.683 0.241 1.00 16.92 33 PHE B C 1
ATOM 1542 O O . PHE B 1 33 ? 58.726 6.639 0.178 1.00 17.01 33 PHE B O 1
ATOM 1550 N N . PRO B 1 34 ? 59.331 4.576 -0.499 1.00 17.39 34 PRO B N 1
ATOM 1551 C CA . PRO B 1 34 ? 58.169 4.496 -1.386 1.00 16.79 34 PRO B CA 1
ATOM 1552 C C . PRO B 1 34 ? 56.900 4.675 -0.559 1.00 15.19 34 PRO B C 1
ATOM 1553 O O . PRO B 1 34 ? 56.800 4.178 0.566 1.00 13.50 34 PRO B O 1
ATOM 1557 N N . PRO B 1 35 ? 55.916 5.398 -1.105 1.00 14.64 35 PRO B N 1
ATOM 1558 C CA . PRO B 1 35 ? 54.650 5.642 -0.410 1.00 14.73 35 PRO B CA 1
ATOM 1559 C C . PRO B 1 35 ? 53.988 4.328 -0.005 1.00 13.94 35 PRO B C 1
ATOM 1560 O O . PRO B 1 35 ? 53.887 3.408 -0.816 1.00 14.05 35 PRO B O 1
ATOM 1564 N N . GLY B 1 36 ? 53.541 4.248 1.243 1.00 13.82 36 GLY B N 1
ATOM 1565 C CA . GLY B 1 36 ? 52.878 3.044 1.714 1.00 14.15 36 GLY B CA 1
ATOM 1566 C C . GLY B 1 36 ? 53.823 1.925 2.109 1.00 14.98 36 GLY B C 1
ATOM 1567 O O . GLY B 1 36 ? 53.382 0.802 2.360 1.00 14.78 36 GLY B O 1
ATOM 1568 N N . ALA B 1 37 ? 55.117 2.228 2.162 1.00 14.27 37 ALA B N 1
ATOM 1569 C CA . ALA B 1 37 ? 56.126 1.243 2.536 1.00 16.38 37 ALA B CA 1
ATOM 1570 C C . ALA B 1 37 ? 56.899 1.649 3.794 1.00 16.91 37 ALA B C 1
ATOM 1571 O O . ALA B 1 37 ? 58.001 1.153 4.032 1.00 19.64 37 ALA B O 1
ATOM 1573 N N . TYR B 1 38 ? 56.325 2.550 4.590 1.00 14.73 38 TYR B N 1
ATOM 1574 C CA . TYR B 1 38 ? 56.950 3.024 5.828 1.00 13.94 38 TYR B CA 1
ATOM 1575 C C . TYR B 1 38 ? 56.019 2.670 6.990 1.00 13.10 38 TYR B C 1
ATOM 1576 O O . TYR B 1 38 ? 55.073 3.39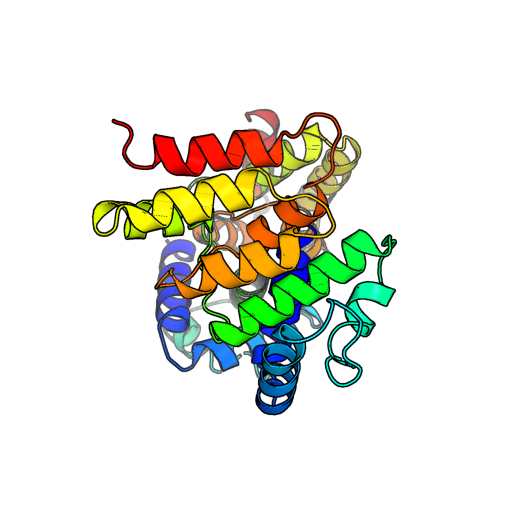7 7.283 1.00 11.76 38 TYR B O 1
ATOM 1585 N N . PRO B 1 39 ? 56.283 1.545 7.669 1.00 14.37 39 PRO B N 1
ATOM 1586 C CA . PRO B 1 39 ? 55.473 1.075 8.796 1.00 14.21 39 PRO B CA 1
ATOM 1587 C C . PRO B 1 39 ? 54.984 2.095 9.825 1.00 12.25 39 PRO B C 1
ATOM 1588 O O . PRO B 1 39 ? 53.796 2.127 10.148 1.00 11.19 39 PRO B O 1
ATOM 1592 N N . ARG B 1 40 ? 55.881 2.925 10.349 1.00 12.80 40 ARG B N 1
ATOM 1593 C CA . ARG B 1 40 ? 55.479 3.888 11.373 1.00 13.22 40 ARG B CA 1
ATOM 1594 C C . ARG B 1 40 ? 54.389 4.872 10.955 1.00 11.92 40 ARG B C 1
ATOM 1595 O O . ARG B 1 40 ? 53.723 5.462 11.804 1.00 11.16 40 ARG B O 1
ATOM 1603 N N . ALA B 1 41 ? 54.189 5.051 9.655 1.00 10.36 41 ALA B N 1
ATOM 1604 C CA . ALA B 1 41 ? 53.143 5.969 9.203 1.00 11.33 41 ALA B CA 1
ATOM 1605 C C . ALA B 1 41 ? 51.787 5.269 9.108 1.00 10.22 41 ALA B C 1
ATOM 1606 O O . ALA B 1 41 ? 50.737 5.911 9.143 1.00 10.57 41 ALA B O 1
ATOM 1616 N N . PRO B 1 43 ? 49.922 3.230 11.230 1.00 10.24 43 PRO B N 1
ATOM 1617 C CA . PRO B 1 43 ? 48.887 3.273 12.270 1.00 10.02 43 PRO B CA 1
ATOM 1618 C C . PRO B 1 43 ? 47.974 4.495 12.141 1.00 10.54 43 PRO B C 1
ATOM 1619 O O . PRO B 1 43 ? 46.825 4.481 12.590 1.00 11.23 43 PRO B O 1
ATOM 1623 N N . TYR B 1 44 ? 48.490 5.545 11.514 1.00 9.32 44 TYR B N 1
ATOM 1624 C CA . TYR B 1 44 ? 47.744 6.791 11.357 1.00 9.26 44 TYR B CA 1
ATOM 1625 C C . TYR B 1 44 ? 46.920 6.888 10.084 1.00 11.24 44 TYR B C 1
ATOM 1626 O O . TYR B 1 44 ? 46.008 7.718 9.994 1.00 12.88 44 TYR B O 1
ATOM 1635 N N . VAL B 1 45 ? 47.230 6.047 9.104 1.00 8.96 45 VAL B N 1
ATOM 1636 C CA . VAL B 1 45 ? 46.527 6.098 7.830 1.00 8.48 45 VAL B CA 1
ATOM 1637 C C . VAL B 1 45 ? 45.647 4.887 7.509 1.00 9.29 45 VAL B C 1
ATOM 1638 O O . VAL B 1 45 ? 44.579 5.035 6.926 1.00 8.12 45 VAL B O 1
ATOM 1642 N N . GLU B 1 46 ? 46.081 3.691 7.886 1.00 10.18 46 GLU B N 1
ATOM 1643 C CA . GLU B 1 46 ? 45.286 2.507 7.574 1.00 11.64 46 GLU B CA 1
ATOM 1644 C C . GLU B 1 46 ? 43.851 2.529 8.123 1.00 11.11 46 GLU B C 1
ATOM 1645 O O . GLU B 1 46 ? 42.931 2.028 7.470 1.00 9.00 46 GLU B O 1
ATOM 1651 N N . PRO B 1 47 ? 43.636 3.103 9.323 1.00 10.86 47 PRO B N 1
ATOM 1652 C CA . PRO B 1 47 ? 42.263 3.125 9.842 1.00 11.75 47 PRO B CA 1
ATOM 1653 C C . PRO B 1 47 ? 41.316 3.848 8.885 1.00 11.14 47 PRO B C 1
ATOM 1654 O O . PRO B 1 47 ? 40.144 3.497 8.767 1.00 10.33 47 PRO B O 1
ATOM 1658 N N . PHE B 1 48 ? 41.837 4.857 8.197 1.00 9.92 48 PHE B N 1
ATOM 1659 C CA . PHE B 1 48 ? 41.039 5.621 7.245 1.00 10.88 48 PHE B CA 1
ATOM 1660 C C . PHE B 1 48 ? 40.818 4.817 5.961 1.00 10.69 48 PHE B C 1
ATOM 1661 O O . PHE B 1 48 ? 39.701 4.739 5.445 1.00 10.86 48 PHE B O 1
ATOM 1669 N N . LEU B 1 49 ? 41.889 4.218 5.451 1.00 10.31 49 LEU B N 1
ATOM 1670 C CA . LEU B 1 49 ? 41.814 3.436 4.216 1.00 10.04 49 LEU B CA 1
ATOM 1671 C C . LEU B 1 49 ? 40.919 2.202 4.344 1.00 13.46 49 LEU B C 1
ATOM 1672 O O . LEU B 1 49 ? 40.298 1.776 3.372 1.00 11.79 49 LEU B O 1
ATOM 1677 N N . ALA B 1 50 ? 40.857 1.637 5.546 1.00 14.68 50 ALA B N 1
ATOM 1678 C CA . ALA B 1 50 ? 40.054 0.446 5.800 1.00 17.27 50 ALA B CA 1
ATOM 1679 C C . ALA B 1 50 ? 38.560 0.705 5.626 1.00 19.54 50 ALA B C 1
ATOM 1680 O O . ALA B 1 50 ? 37.766 -0.230 5.547 1.00 19.87 50 ALA B O 1
ATOM 1682 N N . LYS B 1 51 ? 38.179 1.974 5.565 1.00 19.38 51 LYS B N 1
ATOM 1683 C CA . LYS B 1 51 ? 36.779 2.334 5.400 1.00 22.18 51 LYS B CA 1
ATOM 1684 C C . LYS B 1 51 ? 36.413 2.421 3.924 1.00 22.10 51 LYS B C 1
ATOM 1685 O O . LYS B 1 51 ? 35.240 2.564 3.579 1.00 23.09 51 LYS B O 1
ATOM 1691 N N . GLY B 1 52 ? 37.416 2.318 3.056 1.00 21.86 52 GLY B N 1
ATOM 1692 C CA . GLY B 1 52 ? 37.162 2.429 1.631 1.00 20.59 52 GLY B CA 1
ATOM 1693 C C . GLY B 1 52 ? 37.452 1.228 0.752 1.00 20.08 52 GLY B C 1
ATOM 1694 O O . GLY B 1 52 ? 37.653 0.110 1.223 1.00 20.86 52 GLY B O 1
ATOM 1695 N N . ASP B 1 53 ? 37.484 1.488 -0.550 1.00 19.59 53 ASP B N 1
ATOM 1696 C CA . ASP B 1 53 ? 37.720 0.473 -1.574 1.00 18.53 53 ASP B CA 1
ATOM 1697 C C . ASP B 1 53 ? 38.837 1.010 -2.472 1.00 18.06 53 ASP B C 1
ATOM 1698 O O . ASP B 1 53 ? 38.576 1.520 -3.556 1.00 21.25 53 ASP B O 1
ATOM 1703 N N . TRP B 1 54 ? 40.081 0.880 -2.018 1.00 16.34 54 TRP B N 1
ATOM 1704 C CA . TRP B 1 54 ? 41.226 1.422 -2.748 1.00 16.02 54 TRP B CA 1
ATOM 1705 C C . TRP B 1 54 ? 42.208 0.454 -3.404 1.00 16.74 54 TRP B C 1
ATOM 1706 O O . TRP B 1 54 ? 42.467 -0.636 -2.894 1.00 18.08 54 TRP B O 1
ATOM 1717 N N . ARG B 1 55 ? 42.767 0.883 -4.533 1.00 16.29 55 ARG B N 1
ATOM 1718 C CA . ARG B 1 55 ? 43.779 0.105 -5.237 1.00 16.82 55 ARG B CA 1
ATOM 1719 C C . ARG B 1 55 ? 45.112 0.546 -4.638 1.00 16.19 55 ARG B C 1
ATOM 1720 O O . ARG B 1 55 ? 45.185 1.593 -3.994 1.00 13.65 55 ARG B O 1
ATOM 1728 N N . GLN B 1 56 ? 46.160 -0.242 -4.846 1.00 15.91 56 GLN B N 1
ATOM 1729 C CA . GLN B 1 56 ? 47.472 0.092 -4.304 1.00 17.63 56 GLN B CA 1
ATOM 1730 C C . GLN B 1 56 ? 47.882 1.525 -4.641 1.00 16.51 56 GLN B C 1
ATOM 1731 O O . GLN B 1 56 ? 48.287 2.282 -3.766 1.00 15.75 56 GLN B O 1
ATOM 1737 N N . GLU B 1 57 ? 47.775 1.893 -5.912 1.00 16.05 57 GLU B N 1
ATOM 1738 C CA . GLU B 1 57 ? 48.146 3.238 -6.346 1.00 17.01 57 GLU B CA 1
ATOM 1739 C C . GLU B 1 57 ? 47.387 4.324 -5.598 1.00 14.13 57 GLU B C 1
ATOM 1740 O O . GLU B 1 57 ? 47.928 5.398 -5.324 1.00 14.37 57 GLU B O 1
ATOM 1746 N N . GLU B 1 58 ? 46.128 4.050 -5.281 1.00 12.05 58 GLU B N 1
ATOM 1747 C CA . GLU B 1 58 ? 45.300 5.019 -4.574 1.00 11.72 58 GLU B CA 1
ATOM 1748 C C . GLU B 1 58 ? 45.728 5.107 -3.115 1.00 10.78 58 GLU B C 1
ATOM 1749 O O . GLU B 1 58 ? 45.734 6.189 -2.516 1.00 10.67 58 GLU B O 1
ATOM 1755 N N . ARG B 1 59 ? 46.086 3.961 -2.545 1.00 9.94 59 ARG B N 1
ATOM 1756 C CA . ARG B 1 59 ? 46.562 3.918 -1.175 1.00 10.14 59 ARG B CA 1
ATOM 1757 C C . ARG B 1 59 ? 47.845 4.744 -1.116 1.00 10.95 59 ARG B C 1
ATOM 1758 O O . ARG B 1 59 ? 48.033 5.559 -0.215 1.00 11.68 59 ARG B O 1
ATOM 1766 N N . GLU B 1 60 ? 48.721 4.540 -2.096 1.00 11.82 60 GLU B N 1
ATOM 1767 C CA . GLU B 1 60 ? 49.980 5.272 -2.149 1.00 12.44 60 GLU B CA 1
ATOM 1768 C C . GLU B 1 60 ? 49.729 6.781 -2.232 1.00 11.20 60 GLU B C 1
ATOM 1769 O O . GLU B 1 60 ? 50.420 7.564 -1.585 1.00 11.32 60 GLU B O 1
ATOM 1775 N N . ALA B 1 61 ? 48.735 7.183 -3.018 1.00 11.41 61 ALA B N 1
ATOM 1776 C CA . ALA B 1 61 ? 48.410 8.601 -3.153 1.00 10.06 61 ALA B CA 1
ATOM 1777 C C . ALA B 1 61 ? 48.080 9.182 -1.779 1.00 10.20 61 ALA B C 1
ATOM 1778 O O . ALA B 1 61 ? 48.507 10.287 -1.445 1.00 9.65 61 ALA B O 1
ATOM 1780 N N . HIS B 1 62 ? 47.317 8.441 -0.980 1.00 9.19 62 HIS B N 1
ATOM 1781 C CA . HIS B 1 62 ? 46.976 8.926 0.354 1.00 8.55 62 HIS B CA 1
ATOM 1782 C C . HIS B 1 62 ? 48.231 9.124 1.200 1.00 9.92 62 HIS B C 1
ATOM 1783 O O . HIS B 1 62 ? 48.367 10.128 1.898 1.00 8.86 62 HIS B O 1
ATOM 1790 N N . TYR B 1 63 ? 49.148 8.165 1.152 1.00 8.70 63 TYR B N 1
ATOM 1791 C CA . TYR B 1 63 ? 50.371 8.286 1.940 1.00 10.12 63 TYR B CA 1
ATOM 1792 C C . TYR B 1 63 ? 51.235 9.453 1.473 1.00 9.50 63 TYR B C 1
ATOM 1793 O O . TYR B 1 63 ? 51.855 10.134 2.289 1.00 9.81 63 TYR B O 1
ATOM 1802 N N . LEU B 1 64 ? 51.268 9.693 0.167 1.00 10.26 64 LEU B N 1
ATOM 1803 C CA . LEU B 1 64 ? 52.050 10.800 -0.377 1.00 11.67 64 LEU B CA 1
ATOM 1804 C C . LEU B 1 64 ? 51.511 12.124 0.146 1.00 10.32 64 LEU B C 1
ATOM 1805 O O . LEU B 1 64 ? 52.270 13.005 0.559 1.00 9.47 64 LEU B O 1
ATOM 1810 N N . VAL B 1 65 ? 50.192 12.266 0.119 1.00 8.14 65 VAL B N 1
ATOM 1811 C CA . VAL B 1 65 ? 49.570 13.490 0.589 1.00 8.33 65 VAL B CA 1
ATOM 1812 C C . VAL B 1 65 ? 49.796 13.678 2.086 1.00 8.21 65 VAL B C 1
ATOM 1813 O O . VAL B 1 65 ? 50.063 14.790 2.538 1.00 8.71 65 VAL B O 1
ATOM 1817 N N . ALA B 1 66 ? 49.698 12.595 2.855 1.00 7.43 66 ALA B N 1
ATOM 1818 C CA . ALA B 1 66 ? 49.916 12.688 4.299 1.00 8.26 66 ALA B CA 1
ATOM 1819 C C . ALA B 1 66 ? 51.327 13.199 4.585 1.00 7.93 66 ALA B C 1
ATOM 1820 O O . ALA B 1 66 ? 51.528 14.053 5.455 1.00 7.50 66 ALA B O 1
ATOM 1822 N N . ALA B 1 67 ? 52.305 12.671 3.854 1.00 8.44 67 ALA B N 1
ATOM 1823 C CA . ALA B 1 67 ? 53.694 13.083 4.031 1.00 7.77 67 ALA B CA 1
ATOM 1824 C C . ALA B 1 67 ? 53.900 14.562 3.698 1.00 9.20 67 ALA B C 1
ATOM 1825 O O . ALA B 1 67 ? 54.496 15.305 4.480 1.00 9.01 67 ALA B O 1
ATOM 1827 N N . LEU B 1 68 ? 53.412 14.990 2.539 1.00 8.81 68 LEU B N 1
ATOM 1828 C CA . LEU B 1 68 ? 53.562 16.388 2.131 1.00 10.02 68 LEU B CA 1
ATOM 1829 C C . LEU B 1 68 ? 52.805 17.318 3.082 1.00 10.46 68 LEU B C 1
ATOM 1830 O O . LEU B 1 68 ? 53.257 18.425 3.382 1.00 10.13 68 LEU B O 1
ATOM 1835 N N . TYR B 1 69 ? 51.651 16.861 3.557 1.00 9.38 69 TYR B N 1
ATOM 1836 C CA . TYR B 1 69 ? 50.851 17.633 4.504 1.00 10.21 69 TYR B CA 1
ATOM 1837 C C . TYR B 1 69 ? 51.656 17.822 5.794 1.00 11.51 69 TYR B C 1
ATOM 1838 O O . TYR B 1 69 ? 51.710 18.920 6.351 1.00 10.58 69 TYR B O 1
ATOM 1847 N N . ALA B 1 70 ? 52.292 16.751 6.261 1.00 10.05 70 ALA B N 1
ATOM 1848 C CA . ALA B 1 70 ? 53.090 16.825 7.480 1.00 9.32 70 ALA B CA 1
ATOM 1849 C C . ALA B 1 70 ? 54.295 17.740 7.288 1.00 10.43 70 ALA B C 1
ATOM 1850 O O . ALA B 1 70 ? 54.686 18.465 8.202 1.00 11.34 70 ALA B O 1
ATOM 1852 N N . LEU B 1 71 ? 54.883 17.709 6.097 1.00 11.65 71 LEU B N 1
ATOM 1853 C CA . LEU B 1 71 ? 56.048 18.542 5.820 1.00 13.60 71 LEU B CA 1
ATOM 1854 C C . LEU B 1 71 ? 55.695 20.021 6.001 1.00 14.93 71 LEU B C 1
ATOM 1855 O O . LEU B 1 71 ? 56.499 20.803 6.506 1.00 14.85 71 LEU B O 1
ATOM 1860 N N . LYS B 1 72 ? 54.485 20.397 5.598 1.00 14.33 72 LYS B N 1
ATOM 1861 C CA . LYS B 1 72 ? 54.037 21.782 5.723 1.00 15.17 72 LYS B CA 1
ATOM 1862 C C . LYS B 1 72 ? 53.215 22.006 6.987 1.00 14.41 72 LYS B C 1
ATOM 1863 O O . LYS B 1 72 ? 52.471 22.984 7.092 1.00 14.78 72 LYS B O 1
ATOM 1869 N N . ASP B 1 73 ? 53.370 21.100 7.946 1.00 14.16 73 ASP B N 1
ATOM 1870 C CA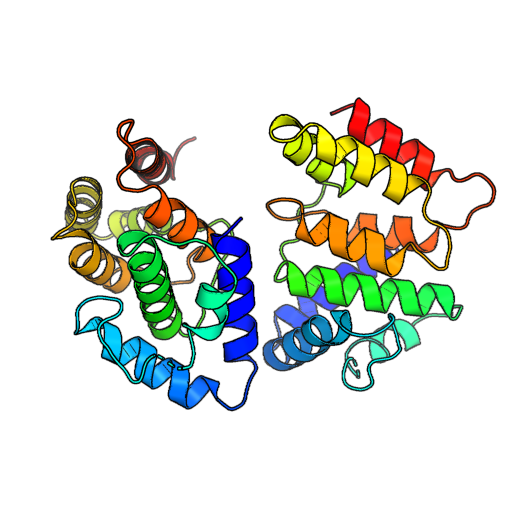 . ASP B 1 73 ? 52.654 21.149 9.217 1.00 14.03 73 ASP B CA 1
ATOM 1871 C C . ASP B 1 73 ? 51.169 21.443 9.051 1.00 13.84 73 ASP B C 1
ATOM 1872 O O . ASP B 1 73 ? 50.578 22.212 9.814 1.00 10.96 73 ASP B O 1
ATOM 1877 N N . GLY B 1 74 ? 50.569 20.823 8.040 1.00 12.22 74 GLY B N 1
ATOM 1878 C CA . GLY B 1 74 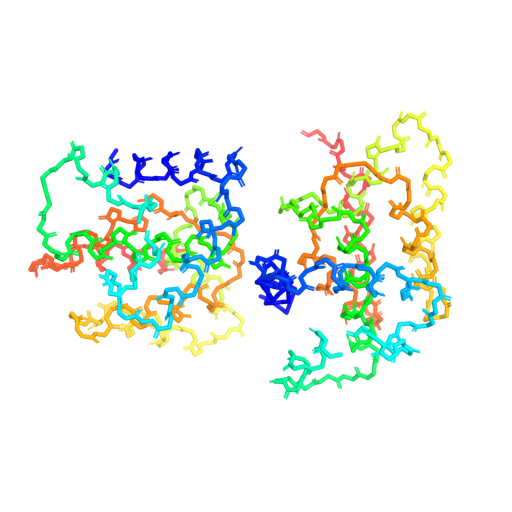? 49.147 20.986 7.805 1.00 11.69 74 GLY B CA 1
ATOM 1879 C C . GLY B 1 74 ? 48.687 22.331 7.287 1.00 12.78 74 GLY B C 1
ATOM 1880 O O . GLY B 1 74 ? 47.526 22.700 7.480 1.00 11.92 74 GLY B O 1
ATOM 1881 N N . ASP B 1 75 ? 49.584 23.060 6.628 1.00 13.11 75 ASP B N 1
ATOM 1882 C CA . ASP B 1 75 ? 49.246 24.368 6.075 1.00 14.18 75 ASP B CA 1
ATOM 1883 C C . ASP B 1 75 ? 48.422 24.166 4.810 1.00 14.27 75 ASP B C 1
ATOM 1884 O O . ASP B 1 75 ? 48.934 24.243 3.690 1.00 13.86 75 ASP B O 1
ATOM 1889 N N . HIS B 1 76 ? 47.141 23.888 5.016 1.00 13.40 76 HIS B N 1
ATOM 1890 C CA . HIS B 1 76 ? 46.194 23.655 3.938 1.00 14.66 76 HIS B CA 1
ATOM 1891 C C . HIS B 1 76 ? 45.449 24.943 3.610 1.00 15.27 76 HIS B C 1
ATOM 1892 O O . HIS B 1 76 ? 44.971 25.641 4.509 1.00 15.31 76 HIS B O 1
ATOM 1899 N N . GLN B 1 77 ? 45.358 25.255 2.323 1.00 12.70 77 GLN B N 1
ATOM 1900 C CA . GLN B 1 77 ? 44.664 26.461 1.878 1.00 14.51 77 GLN B CA 1
ATOM 1901 C C . GLN B 1 77 ? 43.778 26.107 0.698 1.00 13.40 77 GLN B C 1
ATOM 1902 O O . GLN B 1 77 ? 44.268 25.818 -0.390 1.00 11.33 77 GLN B O 1
ATOM 1908 N N . VAL B 1 78 ? 42.471 26.116 0.919 1.00 14.95 78 VAL B N 1
ATOM 1909 C CA . VAL B 1 78 ? 41.539 25.781 -0.143 1.00 15.75 78 VAL B CA 1
ATOM 1910 C C . VAL B 1 78 ? 41.705 26.743 -1.315 1.00 14.54 78 VAL B C 1
ATOM 1911 O O . VAL B 1 78 ? 41.854 27.950 -1.126 1.00 14.67 78 VAL B O 1
ATOM 1915 N N . GLY B 1 79 ? 41.697 26.196 -2.525 1.00 14.61 79 GLY B N 1
ATOM 1916 C CA . GLY B 1 79 ? 41.819 27.029 -3.706 1.00 14.62 79 GLY B CA 1
ATOM 1917 C C . GLY B 1 79 ? 43.227 27.259 -4.224 1.00 14.16 79 GLY B C 1
ATOM 1918 O O . GLY B 1 79 ? 43.404 27.492 -5.419 1.00 17.45 79 GLY B O 1
ATOM 1919 N N . ARG B 1 80 ? 44.228 27.206 -3.352 1.00 12.72 80 ARG B N 1
ATOM 1920 C CA . ARG B 1 80 ? 45.603 27.417 -3.794 1.00 11.23 80 ARG B CA 1
ATOM 1921 C C . ARG B 1 80 ? 46.240 26.073 -4.137 1.00 10.31 80 ARG B C 1
ATOM 1922 O O . ARG B 1 80 ? 46.882 25.446 -3.299 1.00 10.87 80 ARG B O 1
ATOM 1930 N N . THR B 1 81 ? 46.053 25.633 -5.378 1.00 10.08 81 THR B N 1
ATOM 1931 C CA . THR B 1 81 ? 46.592 24.352 -5.816 1.00 8.96 81 THR B CA 1
ATOM 1932 C C . THR B 1 81 ? 48.097 24.364 -5.983 1.00 8.42 81 THR B C 1
ATOM 1933 O O . THR B 1 81 ? 48.715 25.413 -6.146 1.00 10.75 81 THR B O 1
ATOM 1937 N N . LEU B 1 82 ? 48.687 23.177 -5.951 1.00 9.60 82 LEU B N 1
ATOM 1938 C CA . LEU B 1 82 ? 50.124 23.055 -6.114 1.00 8.91 82 LEU B CA 1
ATOM 1939 C C . LEU B 1 82 ? 50.583 23.731 -7.410 1.00 7.84 82 LEU B C 1
ATOM 1940 O O . LEU B 1 82 ? 51.601 24.426 -7.434 1.00 7.38 82 LEU B O 1
ATOM 1945 N N . ALA B 1 83 ? 49.824 23.545 -8.486 1.00 9.96 83 ALA B N 1
ATOM 1946 C CA . ALA B 1 83 ? 50.188 24.157 -9.762 1.00 10.60 83 ALA B CA 1
ATOM 1947 C C . ALA B 1 83 ? 50.231 25.685 -9.660 1.00 9.15 83 ALA B C 1
ATOM 1948 O O . ALA B 1 83 ? 51.164 26.323 -10.150 1.00 8.91 83 ALA B O 1
ATOM 1950 N N . ARG B 1 84 ? 49.224 26.277 -9.027 1.00 10.60 84 ARG B N 1
ATOM 1951 C CA . ARG B 1 84 ? 49.203 27.729 -8.873 1.00 11.09 84 ARG B CA 1
ATOM 1952 C C . ARG B 1 84 ? 50.348 28.193 -7.968 1.00 10.43 84 ARG B C 1
ATOM 1953 O O . ARG B 1 84 ? 50.967 29.225 -8.222 1.00 10.43 84 ARG B O 1
ATOM 1961 N N . ALA B 1 85 ? 50.639 27.427 -6.918 1.00 8.60 85 ALA B N 1
ATOM 1962 C CA . ALA B 1 85 ? 51.721 27.784 -6.002 1.00 9.27 85 ALA B CA 1
ATOM 1963 C C . ALA B 1 85 ? 53.064 27.751 -6.728 1.00 8.31 85 ALA B C 1
ATOM 1964 O O . ALA B 1 85 ? 53.952 28.556 -6.452 1.00 8.89 85 ALA B O 1
ATOM 1966 N N . LEU B 1 86 ? 53.206 26.819 -7.664 1.00 8.07 86 LEU B N 1
ATOM 1967 C CA . LEU B 1 86 ? 54.434 26.700 -8.436 1.00 6.89 86 LEU B CA 1
ATOM 1968 C C . LEU B 1 86 ? 54.565 27.880 -9.390 1.00 6.94 86 LEU B C 1
ATOM 1969 O O . LEU B 1 86 ? 55.658 28.403 -9.583 1.00 7.29 86 LEU B O 1
ATOM 1974 N N . TRP B 1 87 ? 53.452 28.308 -9.982 1.00 7.70 87 TRP B N 1
ATOM 1975 C CA . TRP B 1 87 ? 53.490 29.445 -10.904 1.00 7.73 87 TRP B CA 1
ATOM 1976 C C . TRP B 1 87 ? 54.008 30.679 -10.158 1.00 6.95 87 TRP B C 1
ATOM 1977 O O . TRP B 1 87 ? 54.813 31.447 -10.682 1.00 7.15 87 TRP B O 1
ATOM 1988 N N . GLU B 1 88 ? 53.540 30.866 -8.928 1.00 9.18 88 GLU B N 1
ATOM 1989 C CA . GLU B 1 88 ? 53.970 32.005 -8.127 1.00 9.63 88 GLU B CA 1
ATOM 1990 C C . GLU B 1 88 ? 55.478 32.002 -7.955 1.00 11.01 88 GLU B C 1
ATOM 1991 O O . GLU B 1 88 ? 56.140 33.026 -8.126 1.00 8.83 88 GLU B O 1
ATOM 1997 N N . LYS B 1 89 ? 56.030 30.842 -7.624 1.00 9.50 89 LYS B N 1
ATOM 1998 C CA . LYS B 1 89 ? 57.466 30.755 -7.435 1.00 11.22 89 LYS B CA 1
ATOM 1999 C C . LYS B 1 89 ? 58.200 30.937 -8.760 1.00 9.81 89 LYS B C 1
ATOM 2000 O O . LYS B 1 89 ? 59.294 31.501 -8.800 1.00 8.91 89 LYS B O 1
ATOM 2006 N N . ALA B 1 90 ? 57.588 30.472 -9.845 1.00 9.71 90 ALA B N 1
ATOM 2007 C CA . ALA B 1 90 ? 58.194 30.586 -11.167 1.00 9.37 90 ALA B CA 1
ATOM 2008 C C . ALA B 1 90 ? 58.279 32.034 -11.655 1.00 9.97 90 ALA B C 1
ATOM 2009 O O . ALA B 1 90 ? 59.042 32.334 -12.575 1.00 9.95 90 ALA B O 1
ATOM 2011 N N . GLN B 1 91 ? 57.502 32.932 -11.055 1.00 9.69 91 GLN B N 1
ATOM 2012 C CA . GLN B 1 91 ? 57.542 34.331 -11.479 1.00 12.30 91 GLN B CA 1
ATOM 2013 C C . GLN B 1 91 ? 58.858 34.986 -11.077 1.00 14.95 91 GLN B C 1
ATOM 2014 O O . GLN B 1 91 ? 59.229 36.031 -11.612 1.00 16.78 91 GLN B O 1
ATOM 2020 N N . GLY B 1 92 ? 59.560 34.365 -10.137 1.00 15.41 92 GLY B N 1
ATOM 2021 C CA . GLY B 1 92 ? 60.833 34.902 -9.694 1.00 16.70 92 GLY B CA 1
ATOM 2022 C C . GLY B 1 92 ? 62.004 34.015 -10.078 1.00 17.68 92 GLY B C 1
ATOM 2023 O O . GLY B 1 92 ? 63.130 34.492 -10.225 1.00 18.14 92 GLY B O 1
ATOM 2024 N N . SER B 1 93 ? 61.740 32.721 -10.250 1.00 16.65 93 SER B N 1
ATOM 2025 C CA . SER B 1 93 ? 62.782 31.763 -10.604 1.00 17.41 93 SER B CA 1
ATOM 2026 C C . SER B 1 93 ? 62.336 30.882 -11.765 1.00 16.96 93 SER B C 1
ATOM 2027 O O . SER B 1 93 ? 61.469 30.026 -11.604 1.00 13.67 93 SER B O 1
ATOM 2030 N N . ALA B 1 94 ? 62.939 31.094 -12.930 1.00 18.54 94 ALA B N 1
ATOM 2031 C CA . ALA B 1 94 ? 62.595 30.337 -14.128 1.00 21.26 94 ALA B CA 1
ATOM 2032 C C . ALA B 1 94 ? 62.758 28.830 -13.966 1.00 23.19 94 ALA B C 1
ATOM 2033 O O . ALA B 1 94 ? 62.011 28.058 -14.568 1.00 24.72 94 ALA B O 1
ATOM 2035 N N . SER B 1 95 ? 63.725 28.410 -13.153 1.00 22.03 95 SER B N 1
ATOM 2036 C CA . SER B 1 95 ? 63.971 26.983 -12.942 1.00 21.68 95 SER B CA 1
ATOM 2037 C C . SER B 1 95 ? 62.749 26.219 -12.428 1.00 19.31 95 SER B C 1
ATOM 2038 O O . SER B 1 95 ? 62.685 24.994 -12.541 1.00 18.36 95 SER B O 1
ATOM 2041 N N . VAL B 1 96 ? 61.785 26.932 -11.855 1.00 15.18 96 VAL B N 1
ATOM 2042 C CA . VAL B 1 96 ? 60.590 26.278 -11.333 1.00 14.48 96 VAL B CA 1
ATOM 2043 C C . VAL B 1 96 ? 59.714 25.718 -12.454 1.00 14.64 96 VAL B C 1
ATOM 2044 O O . VAL B 1 96 ? 59.076 24.672 -12.295 1.00 14.15 96 VAL B O 1
ATOM 2048 N N . GLU B 1 97 ? 59.688 26.404 -13.591 1.00 12.67 97 GLU B N 1
ATOM 2049 C CA . GLU B 1 97 ? 58.867 25.939 -14.704 1.00 13.13 97 GLU B CA 1
ATOM 2050 C C . GLU B 1 97 ? 59.293 24.528 -15.099 1.00 11.90 97 GLU B C 1
ATOM 2051 O O . GLU B 1 97 ? 58.452 23.676 -15.383 1.00 11.15 97 GLU B O 1
ATOM 2057 N N . LYS B 1 98 ? 60.598 24.281 -15.102 1.00 12.56 98 LYS B N 1
ATOM 2058 C CA . LYS B 1 98 ? 61.116 22.963 -15.453 1.00 14.65 98 LYS B CA 1
ATOM 2059 C C . LYS B 1 98 ? 60.602 21.895 -14.489 1.00 14.72 98 LYS B C 1
ATOM 2060 O O . LYS B 1 98 ? 60.276 20.780 -14.899 1.00 15.23 98 LYS B O 1
ATOM 2066 N N . ARG B 1 99 ? 60.529 22.245 -13.209 1.00 13.42 99 ARG B N 1
ATOM 2067 C CA . ARG B 1 99 ? 60.049 21.322 -12.186 1.00 13.02 99 ARG B CA 1
ATOM 2068 C C . ARG B 1 99 ? 58.568 21.031 -12.402 1.00 11.90 99 ARG B C 1
ATOM 2069 O O . ARG B 1 99 ? 58.117 19.897 -12.245 1.00 11.01 99 ARG B O 1
ATOM 2077 N N . PHE B 1 100 ? 57.814 22.064 -12.764 1.00 11.96 100 PHE B N 1
ATOM 2078 C CA . PHE B 1 100 ? 56.387 21.906 -13.007 1.00 10.88 100 PHE B CA 1
ATOM 2079 C C . PHE B 1 100 ? 56.140 21.024 -14.229 1.00 10.43 100 PHE B C 1
ATOM 2080 O O . PHE B 1 100 ? 55.330 20.099 -14.177 1.00 11.02 100 PHE B O 1
ATOM 2088 N N . LEU B 1 101 ? 56.831 21.319 -15.328 1.00 10.45 101 LEU B N 1
ATOM 2089 C CA . LEU B 1 101 ? 56.662 20.538 -16.549 1.00 12.82 101 LEU B CA 1
ATOM 2090 C C . LEU B 1 101 ? 57.108 19.096 -16.325 1.00 12.32 101 LEU B C 1
ATOM 2091 O O . LEU B 1 101 ? 56.482 18.164 -16.823 1.00 11.55 101 LEU B O 1
ATOM 2096 N N . ALA B 1 102 ? 58.188 18.912 -15.570 1.00 13.68 102 ALA B N 1
ATOM 2097 C CA . ALA B 1 102 ? 58.672 17.563 -15.288 1.00 13.99 102 ALA B CA 1
ATOM 2098 C C . ALA B 1 102 ? 57.580 16.822 -14.524 1.00 14.44 102 ALA B C 1
ATOM 2099 O O . ALA B 1 102 ? 57.330 15.632 -14.755 1.00 14.15 102 ALA B O 1
ATOM 2101 N N . LEU B 1 103 ? 56.927 17.536 -13.611 1.00 13.24 103 LEU B N 1
ATOM 2102 C CA . LEU B 1 103 ? 55.851 16.959 -12.818 1.00 12.44 103 LEU B CA 1
ATOM 2103 C C . LEU B 1 103 ? 54.689 16.567 -13.737 1.00 11.93 103 LEU B C 1
ATOM 2104 O O . LEU B 1 103 ? 54.106 15.492 -13.587 1.00 13.52 103 LEU B O 1
ATOM 2109 N N . LEU B 1 104 ? 54.359 17.426 -14.700 1.00 11.98 104 LEU B N 1
ATOM 2110 C CA . LEU B 1 104 ? 53.271 17.111 -15.623 1.00 11.79 104 LEU B CA 1
ATOM 2111 C C . LEU B 1 104 ? 53.533 15.841 -16.432 1.00 12.66 104 LEU B C 1
ATOM 2112 O O . LEU B 1 104 ? 52.594 15.126 -16.779 1.00 12.58 104 LEU B O 1
ATOM 2117 N N . GLU B 1 105 ? 54.802 15.559 -16.726 1.00 13.04 105 GLU B N 1
ATOM 2118 C CA . GLU B 1 105 ? 55.165 14.379 -17.520 1.00 16.54 105 GLU B CA 1
ATOM 2119 C C . GLU B 1 105 ? 55.372 13.128 -16.678 1.00 16.51 105 GLU B C 1
ATOM 2120 O O . GLU B 1 105 ? 55.571 12.046 -17.221 1.00 17.07 105 GLU B O 1
ATOM 2126 N N . ALA B 1 106 ? 55.336 13.283 -15.360 1.00 14.92 106 ALA B N 1
ATOM 2127 C CA . ALA B 1 106 ? 55.576 12.176 -14.438 1.00 15.94 106 ALA B CA 1
ATOM 2128 C C . ALA B 1 106 ? 54.772 10.903 -14.662 1.00 17.55 106 ALA B C 1
ATOM 2129 O O . ALA B 1 106 ? 53.547 10.938 -14.792 1.00 17.18 106 ALA B O 1
ATOM 2131 N N . ASP B 1 107 ? 55.477 9.775 -14.703 1.00 19.68 107 ASP B N 1
ATOM 2132 C CA . ASP B 1 107 ? 54.822 8.484 -14.851 1.00 21.22 107 ASP B CA 1
ATOM 2133 C C . ASP B 1 107 ? 54.752 7.861 -13.455 1.00 22.21 107 ASP B C 1
ATOM 2134 O O . ASP B 1 107 ? 55.084 8.512 -12.463 1.00 19.85 107 ASP B O 1
ATOM 2139 N N . ARG B 1 108 ? 54.329 6.604 -13.377 1.00 23.37 108 ARG B N 1
ATOM 2140 C CA . ARG B 1 108 ? 54.197 5.915 -12.094 1.00 23.71 108 ARG B CA 1
ATOM 2141 C C . ARG B 1 108 ? 55.481 5.829 -11.263 1.00 22.13 108 ARG B C 1
ATOM 2142 O O . ARG B 1 108 ? 55.433 5.886 -10.037 1.00 20.82 108 ARG B O 1
ATOM 2150 N N . ASP B 1 109 ? 56.624 5.698 -11.924 1.00 21.92 109 ASP B N 1
ATOM 2151 C CA . ASP B 1 109 ? 57.893 5.593 -11.210 1.00 21.78 109 ASP B CA 1
ATOM 2152 C C . ASP B 1 109 ? 58.471 6.938 -10.790 1.00 20.26 109 ASP B C 1
ATOM 2153 O O . ASP B 1 109 ? 59.350 6.996 -9.935 1.00 20.01 109 ASP B O 1
ATOM 2158 N N . GLN B 1 110 ? 57.967 8.019 -11.373 1.00 18.26 110 GLN B N 1
ATOM 2159 C CA . GLN B 1 110 ? 58.513 9.338 -11.080 1.00 17.84 110 GLN B CA 1
ATOM 2160 C C . GLN B 1 110 ? 57.627 10.306 -10.304 1.00 16.03 110 GLN B C 1
ATOM 2161 O O . GLN B 1 110 ? 58.129 11.246 -9.695 1.00 15.39 110 GLN B O 1
ATOM 2167 N N . ILE B 1 111 ? 56.320 10.079 -10.314 1.00 14.70 111 ILE B N 1
ATOM 2168 C CA . ILE B 1 111 ? 55.406 11.000 -9.648 1.00 14.70 111 ILE B CA 1
ATOM 2169 C C . ILE B 1 111 ? 55.720 11.332 -8.183 1.00 12.80 111 ILE B C 1
ATOM 2170 O O . ILE B 1 111 ? 55.671 12.499 -7.791 1.00 11.07 111 ILE B O 1
ATOM 2175 N N . ALA B 1 112 ? 56.059 10.335 -7.371 1.00 12.25 112 ALA B N 1
ATOM 2176 C CA . ALA B 1 112 ? 56.359 10.610 -5.964 1.00 13.06 112 ALA B CA 1
ATOM 2177 C C . ALA B 1 112 ? 57.557 11.546 -5.800 1.00 13.24 112 ALA B C 1
ATOM 2178 O O . ALA B 1 112 ? 57.508 12.518 -5.041 1.00 12.91 112 ALA B O 1
ATOM 2180 N N . PHE B 1 113 ? 58.635 11.248 -6.516 1.00 14.39 113 PHE B N 1
ATOM 2181 C CA . PHE B 1 113 ? 59.847 12.050 -6.439 1.00 14.96 113 PHE B CA 1
ATOM 2182 C C . PHE B 1 113 ? 59.643 13.464 -6.979 1.00 15.10 113 PHE B C 1
ATOM 2183 O O . PHE B 1 113 ? 60.120 14.436 -6.394 1.00 12.69 113 PHE B O 1
ATOM 2191 N N . ARG B 1 114 ? 58.930 13.584 -8.092 1.00 14.71 114 ARG B N 1
ATOM 2192 C CA . ARG B 1 114 ? 58.717 14.903 -8.668 1.00 15.02 114 ARG B CA 1
ATOM 2193 C C . ARG B 1 114 ? 57.778 15.782 -7.856 1.00 13.18 114 ARG B C 1
ATOM 2194 O O . ARG B 1 114 ? 57.859 17.009 -7.921 1.00 12.66 114 ARG B O 1
ATOM 2202 N N . LEU B 1 115 ? 56.893 15.162 -7.085 1.00 11.94 115 LEU B N 1
ATOM 2203 C CA . LEU B 1 115 ? 55.992 15.927 -6.229 1.00 13.19 115 LEU B CA 1
ATOM 2204 C C . LEU B 1 115 ? 56.834 16.443 -5.075 1.00 13.72 115 LEU B C 1
ATOM 2205 O O . LEU B 1 115 ? 56.668 17.568 -4.603 1.00 12.37 115 LEU B O 1
ATOM 2210 N N . ARG B 1 116 ? 57.745 15.589 -4.626 1.00 13.62 116 ARG B N 1
ATOM 2211 C CA . ARG B 1 116 ? 58.637 15.910 -3.528 1.00 14.75 116 ARG B CA 1
ATOM 2212 C C . ARG B 1 116 ? 59.516 17.100 -3.915 1.00 14.50 116 ARG B C 1
ATOM 2213 O O . ARG B 1 116 ? 59.706 18.025 -3.121 1.00 16.13 116 ARG B O 1
ATOM 2221 N N . GLN B 1 117 ? 60.042 17.076 -5.138 1.00 13.77 117 GLN B N 1
ATOM 2222 C CA . GLN B 1 117 ? 60.886 18.159 -5.644 1.00 14.71 117 GLN B CA 1
ATOM 2223 C C . GLN B 1 117 ? 60.083 19.453 -5.736 1.00 15.18 117 GLN B C 1
ATOM 2224 O O . GLN B 1 117 ? 60.544 20.520 -5.332 1.00 15.08 117 GLN B O 1
ATOM 2230 N N . ALA B 1 118 ? 58.882 19.348 -6.297 1.00 15.05 118 ALA B N 1
ATOM 2231 C CA . ALA B 1 118 ? 58.016 20.509 -6.475 1.00 14.55 118 ALA B CA 1
ATOM 2232 C C . ALA B 1 118 ? 57.594 21.164 -5.165 1.00 13.97 118 ALA B C 1
ATOM 2233 O O . ALA B 1 118 ? 57.688 22.379 -5.020 1.00 11.79 118 ALA B O 1
ATOM 2235 N N . VAL B 1 119 ? 57.126 20.367 -4.209 1.00 12.50 119 VAL B N 1
ATOM 2236 C CA . VAL B 1 119 ? 56.690 20.922 -2.934 1.00 14.65 119 VAL B CA 1
ATOM 2237 C C . VAL B 1 119 ? 57.831 21.625 -2.202 1.00 15.09 119 VAL B C 1
ATOM 2238 O O . VAL B 1 119 ? 57.606 22.591 -1.474 1.00 13.38 119 VAL B O 1
ATOM 2242 N N . ALA B 1 120 ? 59.059 21.154 -2.404 1.00 14.03 120 ALA B N 1
ATOM 2243 C CA . ALA B 1 120 ? 60.209 21.772 -1.750 1.00 14.30 120 ALA B CA 1
ATOM 2244 C C . ALA B 1 120 ? 60.394 23.225 -2.190 1.00 13.70 120 ALA B C 1
ATOM 2245 O O . ALA B 1 120 ? 60.919 24.046 -1.442 1.00 13.13 120 ALA B O 1
ATOM 2247 N N . LEU B 1 121 ? 59.952 23.540 -3.402 1.00 13.39 121 LEU B N 1
ATOM 2248 C CA . LEU B 1 121 ? 60.094 24.887 -3.944 1.00 13.29 121 LEU B CA 1
ATOM 2249 C C . LEU B 1 121 ? 59.008 25.880 -3.542 1.00 13.60 121 LEU B C 1
ATOM 2250 O O . LEU B 1 121 ? 59.257 27.085 -3.473 1.00 13.60 121 LEU B O 1
ATOM 2255 N N . VAL B 1 122 ? 57.808 25.379 -3.273 1.00 13.45 122 VAL B N 1
ATOM 2256 C CA . VAL B 1 122 ? 56.697 26.256 -2.932 1.00 13.36 122 VAL B CA 1
ATOM 2257 C C . VAL B 1 122 ? 56.671 26.756 -1.498 1.00 14.52 122 VAL B C 1
ATOM 2258 O O . VAL B 1 122 ? 57.157 26.096 -0.582 1.00 13.64 122 VAL B O 1
ATOM 2262 N N . GLU B 1 123 ? 56.102 27.941 -1.316 1.00 15.13 123 GLU B N 1
ATOM 2263 C CA . GLU B 1 123 ? 55.965 28.525 0.010 1.00 17.39 123 GLU B CA 1
ATOM 2264 C C . GLU B 1 123 ? 54.491 28.816 0.226 1.00 16.11 123 GLU B C 1
ATOM 2265 O O . GLU B 1 123 ? 53.761 29.070 -0.728 1.00 15.82 123 GLU B O 1
ATOM 2271 N N . GLY B 1 124 ? 54.052 28.758 1.476 1.00 15.31 124 GLY B N 1
ATOM 2272 C CA . GLY B 1 124 ? 52.657 29.019 1.771 1.00 15.67 124 GLY B CA 1
ATOM 2273 C C . GLY B 1 124 ? 51.838 27.744 1.725 1.00 15.48 124 GLY B C 1
ATOM 2274 O O . GLY B 1 124 ? 52.361 26.669 1.431 1.00 15.64 124 GLY B O 1
ATOM 2275 N N . GLY B 1 125 ? 50.547 27.866 2.006 1.00 16.19 125 GLY B N 1
ATOM 2276 C CA . GLY B 1 125 ? 49.683 26.701 2.013 1.00 14.33 125 GLY B CA 1
ATOM 2277 C C . GLY B 1 125 ? 49.154 26.298 0.654 1.00 14.59 125 GLY B C 1
ATOM 2278 O O . GLY B 1 125 ? 49.010 27.132 -0.243 1.00 14.46 125 GLY B O 1
ATOM 2279 N N . ILE B 1 126 ? 48.880 25.008 0.493 1.00 12.42 126 ILE B N 1
ATOM 2280 C CA . ILE B 1 126 ? 48.329 24.514 -0.760 1.00 12.06 126 ILE B CA 1
ATOM 2281 C C . ILE B 1 126 ? 47.089 23.684 -0.456 1.00 10.68 126 ILE B C 1
ATOM 2282 O O . ILE B 1 126 ? 46.855 23.295 0.690 1.00 9.77 126 ILE B O 1
ATOM 2287 N N . ASP B 1 127 ? 46.289 23.426 -1.483 1.00 10.03 127 ASP B N 1
ATOM 2288 C CA . ASP B 1 127 ? 45.059 22.669 -1.317 1.00 9.98 127 ASP B CA 1
ATOM 2289 C C . ASP B 1 127 ? 45.356 21.176 -1.330 1.00 9.14 127 ASP B C 1
ATOM 2290 O O . ASP B 1 127 ? 45.471 20.561 -2.388 1.00 8.51 127 ASP B O 1
ATOM 2295 N N . PHE B 1 128 ? 45.490 20.599 -0.145 1.00 8.87 128 PHE B N 1
ATOM 2296 C CA . PHE B 1 128 ? 45.785 19.178 -0.029 1.00 9.61 128 PHE B CA 1
ATOM 2297 C C . PHE B 1 128 ? 44.595 18.292 -0.393 1.00 9.39 128 PHE B C 1
ATOM 2298 O O . PHE B 1 128 ? 44.772 17.125 -0.737 1.00 10.43 128 PHE B O 1
ATOM 2306 N N . ALA B 1 129 ? 43.386 18.841 -0.313 1.00 9.42 129 ALA B N 1
ATOM 2307 C CA . ALA B 1 129 ? 42.203 18.068 -0.668 1.00 9.41 129 ALA B CA 1
ATOM 2308 C C . ALA B 1 129 ? 42.225 17.888 -2.185 1.00 9.21 129 ALA B C 1
ATOM 2309 O O . ALA B 1 129 ? 42.100 16.774 -2.694 1.00 9.59 129 ALA B O 1
ATOM 2311 N N . ARG B 1 130 ? 42.396 18.991 -2.909 1.00 9.24 130 ARG B N 1
ATOM 2312 C CA . ARG B 1 130 ? 42.452 18.912 -4.362 1.00 9.14 130 ARG B CA 1
ATOM 2313 C C . ARG B 1 130 ? 43.674 18.105 -4.784 1.00 8.89 130 ARG B C 1
ATOM 2314 O O . ARG B 1 130 ? 43.613 17.342 -5.749 1.00 9.38 130 ARG B O 1
ATOM 2322 N N . LEU B 1 131 ? 44.786 18.260 -4.068 1.00 8.81 131 LEU B N 1
ATOM 2323 C CA . LEU B 1 131 ? 45.977 17.497 -4.430 1.00 8.76 131 LEU B CA 1
ATOM 2324 C C . LEU B 1 131 ? 45.683 15.996 -4.409 1.00 7.45 131 LEU B C 1
ATOM 2325 O O . LEU B 1 131 ? 46.035 15.284 -5.349 1.00 7.47 131 LEU B O 1
ATOM 2330 N N . LEU B 1 132 ? 45.028 15.503 -3.359 1.00 7.31 132 LEU B N 1
ATOM 2331 C CA . LEU B 1 132 ? 44.733 14.071 -3.312 1.00 7.15 132 LEU B CA 1
ATOM 2332 C C . LEU B 1 132 ? 43.773 13.682 -4.430 1.00 7.10 132 LEU B C 1
ATOM 2333 O O . LEU B 1 132 ? 43.990 12.694 -5.131 1.00 7.72 132 LEU B O 1
ATOM 2338 N N . ASP B 1 133 ? 42.708 14.457 -4.599 1.00 7.69 133 ASP B N 1
ATOM 2339 C CA . ASP B 1 133 ? 41.740 14.161 -5.652 1.00 10.67 133 ASP B CA 1
ATOM 2340 C C . ASP B 1 133 ? 42.418 14.060 -7.014 1.00 11.00 133 ASP B C 1
ATOM 2341 O O . ASP B 1 133 ? 42.082 13.192 -7.828 1.00 9.77 133 ASP B O 1
ATOM 2346 N N . ASP B 1 134 ? 43.372 14.953 -7.260 1.00 10.39 134 ASP B N 1
ATOM 2347 C CA . ASP B 1 134 ? 44.088 14.956 -8.525 1.00 11.67 134 ASP B CA 1
ATOM 2348 C C . ASP B 1 134 ? 45.043 13.768 -8.643 1.00 10.20 134 ASP B C 1
ATOM 2349 O O . ASP B 1 134 ? 45.093 13.119 -9.679 1.00 9.57 134 ASP B O 1
ATOM 2354 N N . LEU B 1 135 ? 45.795 13.471 -7.588 1.00 10.41 135 LEU B N 1
ATOM 2355 C CA . LEU B 1 135 ? 46.715 12.337 -7.651 1.00 10.10 135 LEU B CA 1
ATOM 2356 C C . LEU B 1 135 ? 45.956 11.033 -7.863 1.00 12.49 135 LEU B C 1
ATOM 2357 O O . LEU B 1 135 ? 46.452 10.113 -8.518 1.00 12.91 135 LEU B O 1
ATOM 2362 N N . LEU B 1 136 ? 44.751 10.953 -7.307 1.00 11.70 136 LEU B N 1
ATOM 2363 C CA . LEU B 1 136 ? 43.935 9.751 -7.447 1.00 11.25 136 LEU B CA 1
ATOM 2364 C C . LEU B 1 136 ? 43.509 9.507 -8.891 1.00 14.46 136 LEU B C 1
ATOM 2365 O O . LEU B 1 136 ? 43.278 8.363 -9.290 1.00 14.28 136 LEU B O 1
ATOM 2370 N N . ARG B 1 137 ? 43.410 10.583 -9.668 1.00 12.51 137 ARG B N 1
ATOM 2371 C CA . ARG B 1 137 ? 42.993 10.497 -11.067 1.00 14.13 137 ARG B CA 1
ATOM 2372 C C . ARG B 1 137 ? 44.144 10.755 -12.038 1.00 15.13 137 ARG B C 1
ATOM 2373 O O . ARG B 1 137 ? 43.932 10.894 -13.245 1.00 15.86 137 ARG B O 1
ATOM 2381 N N . TRP B 1 138 ? 45.360 10.799 -11.508 1.00 13.81 138 TRP B N 1
ATOM 2382 C CA . TRP B 1 138 ? 46.550 11.080 -12.305 1.00 15.63 138 TRP B CA 1
ATOM 2383 C C . TRP B 1 138 ? 46.804 10.152 -13.489 1.00 18.20 138 TRP B C 1
ATOM 2384 O O . TRP B 1 138 ? 47.302 10.589 -14.526 1.00 16.12 138 TRP B O 1
ATOM 2395 N N . PHE B 1 139 ? 46.461 8.879 -13.345 1.00 18.97 139 PHE B N 1
ATOM 2396 C CA . PHE B 1 139 ? 46.710 7.928 -14.418 1.00 22.85 139 PHE B CA 1
ATOM 2397 C C . PHE B 1 139 ? 45.519 7.616 -15.311 1.00 24.14 139 PHE B C 1
ATOM 2398 O O . PHE B 1 139 ? 45.486 6.584 -15.984 1.00 25.52 139 PHE B O 1
ATOM 2406 N N . SER B 1 140 ? 44.548 8.520 -15.329 1.00 24.96 140 SER B N 1
ATOM 2407 C CA . SER B 1 140 ? 43.374 8.356 -16.176 1.00 27.09 140 SER B CA 1
ATOM 2408 C C . SER B 1 140 ? 43.826 8.434 -17.632 1.00 27.41 140 SER B C 1
ATOM 2409 O O . SER B 1 140 ? 44.721 9.207 -17.971 1.00 25.21 140 SER B O 1
ATOM 2412 N N . PRO B 1 141 ? 43.214 7.630 -18.514 1.00 29.66 141 PRO B N 1
ATOM 2413 C CA . PRO B 1 141 ? 43.581 7.630 -19.934 1.00 30.12 141 PRO B CA 1
ATOM 2414 C C . PRO B 1 141 ? 43.487 9.003 -20.600 1.00 29.32 141 PRO B C 1
ATOM 2415 O O . PRO B 1 141 ? 44.310 9.347 -21.445 1.00 30.00 141 PRO B O 1
ATOM 2419 N N . GLU B 1 142 ? 42.485 9.783 -20.210 1.00 29.38 142 GLU B N 1
ATOM 2420 C CA . GLU B 1 142 ? 42.273 11.107 -20.788 1.00 29.55 142 GLU B CA 1
ATOM 2421 C C . GLU B 1 142 ? 43.265 12.168 -20.302 1.00 27.27 142 GLU B C 1
ATOM 2422 O O . GLU B 1 142 ? 43.393 13.228 -20.913 1.00 24.78 142 GLU B O 1
ATOM 2428 N N . ARG B 1 143 ? 43.964 11.882 -19.207 1.00 23.94 143 ARG B N 1
ATOM 2429 C CA . ARG B 1 143 ? 44.928 12.829 -18.649 1.00 21.85 143 ARG B CA 1
ATOM 2430 C C . ARG B 1 143 ? 44.301 14.195 -18.380 1.00 19.50 143 ARG B C 1
ATOM 2431 O O . ARG B 1 143 ? 44.926 15.231 -18.617 1.00 17.93 143 ARG B O 1
ATOM 2439 N N . HIS B 1 144 ? 43.068 14.196 -17.878 1.00 17.36 144 HIS B N 1
ATOM 2440 C CA . HIS B 1 144 ? 42.372 15.440 -17.573 1.00 18.09 144 HIS B CA 1
ATOM 2441 C C . HIS B 1 144 ? 43.038 16.221 -16.439 1.00 15.74 144 HIS B C 1
ATOM 2442 O O . HIS B 1 144 ? 43.003 17.452 -16.432 1.00 14.33 144 HIS B O 1
ATOM 2449 N N . VAL B 1 145 ? 43.630 15.517 -15.475 1.00 13.36 145 VAL B N 1
ATOM 2450 C CA . VAL B 1 145 ? 44.275 16.206 -14.353 1.00 10.43 145 VAL B CA 1
ATOM 2451 C C . VAL B 1 145 ? 45.447 17.042 -14.846 1.00 10.28 145 VAL B C 1
ATOM 2452 O O . VAL B 1 145 ? 45.582 18.217 -14.489 1.00 10.29 145 VAL B O 1
ATOM 2456 N N . GLN B 1 146 ? 46.293 16.433 -15.667 1.00 10.33 146 GLN B N 1
ATOM 2457 C CA . GLN B 1 146 ? 47.455 17.128 -16.199 1.00 11.16 146 GLN B CA 1
ATOM 2458 C C . GLN B 1 146 ? 47.046 18.342 -17.023 1.00 11.21 146 GLN B C 1
ATOM 2459 O O . GLN B 1 146 ? 47.718 19.368 -16.989 1.00 11.60 146 GLN B O 1
ATOM 2465 N N . ALA B 1 147 ? 45.942 18.225 -17.758 1.00 11.05 147 ALA B N 1
ATOM 2466 C CA . ALA B 1 147 ? 45.461 19.336 -18.572 1.00 11.36 147 ALA B CA 1
ATOM 2467 C C . ALA B 1 147 ? 44.986 20.468 -17.670 1.00 11.57 147 ALA B C 1
ATOM 2468 O O . ALA B 1 147 ? 45.263 21.639 -17.933 1.00 10.82 147 ALA B O 1
ATOM 2470 N N . ARG B 1 148 ? 44.276 20.115 -16.600 1.00 11.00 148 ARG B N 1
ATOM 2471 C CA . ARG B 1 148 ? 43.765 21.113 -15.668 1.00 11.68 148 ARG B CA 1
ATOM 2472 C C . ARG B 1 148 ? 44.912 21.812 -14.940 1.00 11.44 148 ARG B C 1
ATOM 2473 O O . ARG B 1 148 ? 44.859 23.022 -14.710 1.00 10.81 148 ARG B O 1
ATOM 2481 N N . TRP B 1 149 ? 45.946 21.057 -14.578 1.00 9.50 149 TRP B N 1
ATOM 2482 C CA . TRP B 1 149 ? 47.102 21.645 -13.893 1.00 8.96 149 TRP B CA 1
ATOM 2483 C C . TRP B 1 149 ? 47.788 22.652 -14.814 1.00 8.51 149 TRP B C 1
ATOM 2484 O O . TRP B 1 149 ? 48.197 23.731 -14.383 1.00 8.39 149 TRP B O 1
ATOM 2495 N N . ALA B 1 150 ? 47.920 22.297 -16.086 1.00 9.12 150 ALA B N 1
ATOM 2496 C CA . ALA B 1 150 ? 48.554 23.197 -17.042 1.00 9.81 150 ALA B CA 1
ATOM 2497 C C . ALA B 1 150 ? 47.783 24.515 -17.080 1.00 9.53 150 ALA B C 1
ATOM 2498 O O . ALA B 1 150 ? 48.371 25.590 -17.175 1.00 9.39 150 ALA B O 1
ATOM 2500 N N . ARG B 1 151 ? 46.462 24.421 -16.995 1.00 9.37 151 ARG B N 1
ATOM 2501 C CA . ARG B 1 151 ? 45.601 25.598 -17.023 1.00 11.82 151 ARG B CA 1
ATOM 2502 C C . ARG B 1 151 ? 45.732 26.388 -15.717 1.00 9.91 151 ARG B C 1
ATOM 2503 O O . ARG B 1 151 ? 45.750 27.619 -15.716 1.00 9.52 151 ARG B O 1
ATOM 2511 N N . GLU B 1 152 ? 45.819 25.677 -14.598 1.00 9.91 152 GLU B N 1
ATOM 2512 C CA . GLU B 1 152 ? 45.956 26.339 -13.306 1.00 9.97 152 GLU B CA 1
ATOM 2513 C C . GLU B 1 152 ? 47.257 27.123 -13.245 1.00 10.39 152 GLU B C 1
ATOM 2514 O O . GLU B 1 152 ? 47.315 28.202 -12.662 1.00 11.73 152 GLU B O 1
ATOM 2520 N N . TYR B 1 153 ? 48.298 26.571 -13.854 1.00 9.14 153 TYR B N 1
ATOM 2521 C CA . TYR B 1 153 ? 49.608 27.205 -13.865 1.00 10.08 153 TYR B CA 1
ATOM 2522 C C . TYR B 1 153 ? 49.692 28.365 -14.862 1.00 11.29 153 TYR B C 1
ATOM 2523 O O . TYR B 1 153 ? 49.827 29.520 -14.468 1.00 9.86 153 TYR B O 1
ATOM 2532 N N . TYR B 1 154 ? 49.589 28.070 -16.151 1.00 10.48 154 TYR B N 1
ATOM 2533 C CA . TYR B 1 154 ? 49.701 29.126 -17.147 1.00 10.51 154 TYR B CA 1
ATOM 2534 C C . TYR B 1 154 ? 48.573 30.146 -17.149 1.00 12.84 154 TYR B C 1
ATOM 2535 O O . TYR B 1 154 ? 48.721 31.235 -17.708 1.00 14.34 154 TYR B O 1
ATOM 2544 N N . GLY B 1 155 ? 47.457 29.804 -16.518 1.00 11.54 155 GLY B N 1
ATOM 2545 C CA . GLY B 1 155 ? 46.339 30.727 -16.471 1.00 14.06 155 GLY B CA 1
ATOM 2546 C C . GLY B 1 155 ? 46.262 31.495 -15.163 1.00 14.24 155 GLY B C 1
ATOM 2547 O O . GLY B 1 155 ? 45.368 32.321 -14.982 1.00 15.03 155 GLY B O 1
ATOM 2548 N N . ALA B 1 156 ? 47.200 31.235 -14.256 1.00 13.97 156 ALA B N 1
ATOM 2549 C CA . ALA B 1 156 ? 47.214 31.899 -12.951 1.00 15.52 156 ALA B CA 1
ATOM 2550 C C . ALA B 1 156 ? 47.211 33.428 -13.028 1.00 16.97 156 ALA B C 1
ATOM 2551 O O . ALA B 1 156 ? 46.580 34.091 -12.204 1.00 17.14 156 ALA B O 1
ATOM 2553 N N . GLY B 1 157 ? 47.916 33.981 -14.011 1.00 16.70 157 GLY B N 1
ATOM 2554 C CA . GLY B 1 157 ? 47.975 35.427 -14.157 1.00 21.05 157 GLY B CA 1
ATOM 2555 C C . GLY B 1 157 ? 47.117 35.973 -15.285 1.00 23.72 157 GLY B C 1
ATOM 2556 O O . GLY B 1 157 ? 47.328 37.097 -15.746 1.00 22.75 157 GLY B O 1
ATOM 2557 N N . ALA B 1 158 ? 46.142 35.180 -15.722 1.00 24.52 158 ALA B N 1
ATOM 2558 C CA . ALA B 1 158 ? 45.242 35.574 -16.805 1.00 27.33 158 ALA B CA 1
ATOM 2559 C C . ALA B 1 158 ? 44.429 36.821 -16.466 1.00 28.89 158 ALA B C 1
ATOM 2560 O O . ALA B 1 158 ? 44.079 37.052 -15.308 1.00 27.69 158 ALA B O 1
ATOM 2562 N N . SER B 1 159 ? 44.122 37.612 -17.491 1.00 30.57 159 SER B N 1
ATOM 2563 C CA . SER B 1 159 ? 43.351 38.839 -17.319 1.00 33.76 159 SER B CA 1
ATOM 2564 C C . SER B 1 159 ? 41.909 38.531 -16.934 1.00 34.83 159 SER B C 1
ATOM 2565 O O . SER B 1 159 ? 41.354 39.272 -16.094 1.00 36.29 159 SER B O 1
#